Protein AF-A0A1Z5J1J3-F1 (afdb_monomer_lite)

Organism: NCBI:txid1714681

pLDDT: mean 71.17, std 19.43, range [29.91, 95.81]

Structure (mmCIF, N/CA/C/O backbone):
data_AF-A0A1Z5J1J3-F1
#
_entry.id   AF-A0A1Z5J1J3-F1
#
loop_
_atom_site.group_PDB
_atom_site.id
_atom_site.type_symbol
_atom_site.label_atom_id
_atom_site.label_alt_id
_atom_site.label_comp_id
_atom_site.label_asym_id
_atom_site.label_entity_id
_atom_site.label_seq_id
_atom_site.pdbx_PDB_ins_code
_atom_site.Cartn_x
_atom_site.Cartn_y
_atom_site.Cartn_z
_atom_site.occupancy
_atom_site.B_iso_or_equiv
_atom_site.auth_seq_id
_atom_site.auth_comp_id
_atom_site.auth_asym_id
_atom_site.auth_atom_id
_atom_site.pdbx_PDB_model_num
ATOM 1 N N . MET A 1 1 ? 22.370 52.252 -76.803 1.00 41.53 1 MET A N 1
ATOM 2 C CA . MET A 1 1 ? 21.962 51.198 -75.846 1.00 41.53 1 MET A CA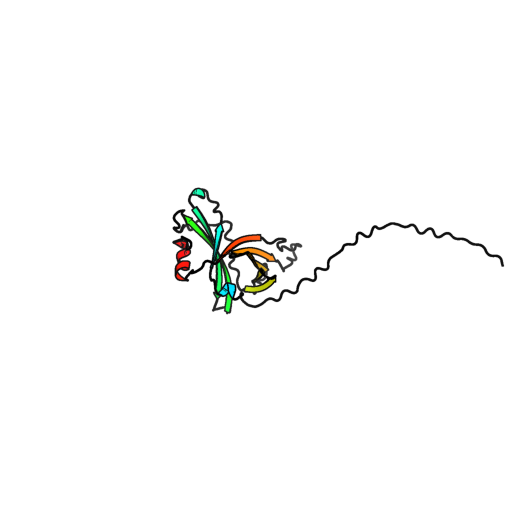 1
ATOM 3 C C . MET A 1 1 ? 20.981 51.805 -74.850 1.00 41.53 1 MET A C 1
ATOM 5 O O . MET A 1 1 ? 21.384 52.592 -74.004 1.00 41.53 1 MET A O 1
ATOM 9 N N . ARG A 1 2 ? 19.677 51.563 -75.042 1.00 37.56 2 ARG A N 1
ATOM 10 C CA . ARG A 1 2 ? 18.581 52.156 -74.257 1.00 37.56 2 ARG A CA 1
ATOM 11 C C . ARG A 1 2 ? 17.982 51.108 -73.318 1.00 37.56 2 ARG A C 1
ATOM 13 O O . ARG A 1 2 ? 17.769 49.970 -73.716 1.00 37.56 2 ARG A O 1
ATOM 20 N N . LYS A 1 3 ? 17.723 51.539 -72.082 1.00 40.34 3 LYS A N 1
ATOM 21 C CA . LYS A 1 3 ? 16.991 50.833 -71.023 1.00 40.34 3 LYS A CA 1
ATOM 22 C C . LYS A 1 3 ? 15.526 50.627 -71.424 1.00 40.34 3 LYS A C 1
ATOM 24 O O . LYS A 1 3 ? 14.927 51.557 -71.956 1.00 40.34 3 LYS A O 1
ATOM 29 N N . THR A 1 4 ? 14.944 49.480 -71.079 1.00 44.19 4 THR A N 1
ATOM 30 C CA . THR A 1 4 ? 13.659 49.311 -70.357 1.00 44.19 4 THR A CA 1
ATOM 31 C C . THR A 1 4 ? 13.249 47.839 -70.382 1.00 44.19 4 THR A C 1
ATOM 33 O O . THR A 1 4 ? 13.346 47.172 -71.402 1.00 44.19 4 THR A O 1
ATOM 36 N N . GLY A 1 5 ? 12.790 47.334 -69.239 1.00 40.41 5 GLY A N 1
ATOM 37 C CA . GLY A 1 5 ? 12.292 45.970 -69.101 1.00 40.41 5 GLY A CA 1
ATOM 38 C C . GLY A 1 5 ? 11.858 45.714 -67.667 1.00 40.41 5 GLY A C 1
ATOM 39 O O . GLY A 1 5 ? 12.552 45.046 -66.912 1.00 40.41 5 GLY A O 1
ATOM 40 N N . LYS A 1 6 ? 10.740 46.329 -67.267 1.00 42.72 6 LYS A N 1
ATOM 41 C CA . LYS A 1 6 ? 10.041 45.999 -66.022 1.00 42.72 6 LYS A CA 1
ATOM 42 C C . LYS A 1 6 ? 9.531 44.560 -66.143 1.00 42.72 6 LYS A C 1
ATOM 44 O O . LYS A 1 6 ? 8.791 44.267 -67.074 1.00 42.72 6 LYS A O 1
ATOM 49 N N . SER A 1 7 ? 9.876 43.691 -65.200 1.00 42.00 7 SER A N 1
ATOM 50 C CA . SER A 1 7 ? 9.113 42.470 -64.938 1.00 42.00 7 SER A CA 1
ATOM 51 C C . SER A 1 7 ? 8.725 42.456 -63.470 1.00 42.00 7 SER A C 1
ATOM 53 O O . SER A 1 7 ? 9.557 42.478 -62.569 1.00 42.00 7 SER A O 1
ATOM 55 N N . MET A 1 8 ? 7.416 42.548 -63.283 1.00 39.72 8 MET A N 1
ATOM 56 C CA . MET A 1 8 ? 6.691 42.585 -62.030 1.00 39.72 8 MET A CA 1
ATOM 57 C C . MET A 1 8 ? 6.625 41.150 -61.501 1.00 39.72 8 MET A C 1
ATOM 59 O O . MET A 1 8 ? 5.907 40.324 -62.057 1.00 39.72 8 MET A O 1
ATOM 63 N N . LEU A 1 9 ? 7.405 40.833 -60.467 1.00 33.75 9 LEU A N 1
ATOM 64 C CA . LEU A 1 9 ? 7.293 39.549 -59.783 1.00 33.75 9 LEU A CA 1
ATOM 65 C C . LEU A 1 9 ? 6.188 39.675 -58.729 1.00 33.75 9 LEU A C 1
ATOM 67 O O . LEU A 1 9 ? 6.376 40.286 -57.678 1.00 33.75 9 LEU A O 1
ATOM 71 N N . VAL A 1 10 ? 5.009 39.150 -59.050 1.00 42.19 10 VAL A N 1
ATOM 72 C CA . VAL A 1 10 ? 3.891 39.021 -58.111 1.00 42.19 10 VAL A CA 1
ATOM 73 C C . VAL A 1 10 ? 4.220 37.871 -57.165 1.00 42.19 10 VAL A C 1
ATOM 75 O O . VAL A 1 10 ? 4.126 36.702 -57.534 1.00 42.19 10 VAL A O 1
ATOM 78 N N . LEU A 1 11 ? 4.636 38.200 -55.942 1.00 32.91 11 LEU A N 1
ATOM 79 C CA . LEU A 1 11 ? 4.767 37.223 -54.869 1.00 32.91 11 LEU A CA 1
ATOM 80 C C . LEU A 1 11 ? 3.370 36.986 -54.280 1.00 32.91 11 LEU A C 1
ATOM 82 O O . LEU A 1 11 ? 2.836 37.822 -53.553 1.00 32.91 11 LEU A O 1
ATOM 86 N N . VAL A 1 12 ? 2.753 35.861 -54.637 1.00 38.19 12 VAL A N 1
ATOM 87 C CA . VAL A 1 12 ? 1.494 35.415 -54.034 1.00 38.19 12 VAL A CA 1
ATOM 88 C C . VAL A 1 12 ? 1.778 35.030 -52.582 1.00 38.19 12 VAL A C 1
ATOM 90 O O . VAL A 1 12 ? 2.396 34.003 -52.304 1.00 38.19 12 VAL A O 1
ATOM 93 N N . ALA A 1 13 ? 1.339 35.872 -51.648 1.00 40.56 13 ALA A N 1
ATOM 94 C CA . ALA A 1 13 ? 1.335 35.566 -50.227 1.00 40.56 13 ALA A CA 1
ATOM 95 C C . ALA A 1 13 ? 0.249 34.518 -49.935 1.00 40.56 13 ALA A C 1
ATOM 97 O O . ALA A 1 13 ? -0.900 34.8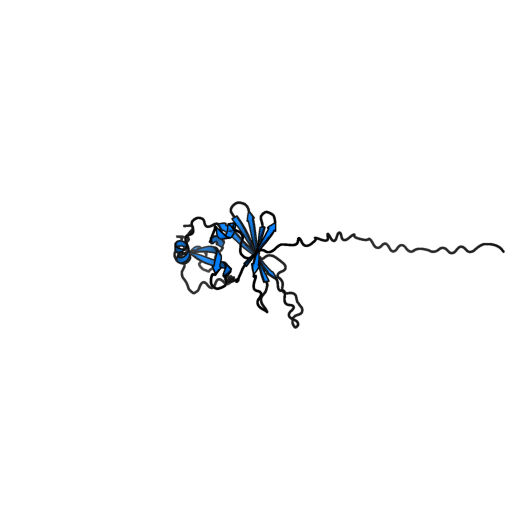51 -49.653 1.00 40.56 13 ALA A O 1
ATOM 98 N N . LEU A 1 14 ? 0.610 33.236 -49.999 1.00 37.06 14 LEU A N 1
ATOM 99 C CA . LEU A 1 14 ? -0.170 32.184 -49.354 1.00 37.06 14 LEU A CA 1
ATOM 100 C C . LEU A 1 14 ? 0.095 32.273 -47.851 1.00 37.06 14 LEU A C 1
ATOM 102 O O . LEU A 1 14 ? 1.112 31.806 -47.343 1.00 37.06 14 LEU A O 1
ATOM 106 N N . GLY A 1 15 ? -0.820 32.940 -47.151 1.00 35.62 15 GLY A N 1
ATOM 107 C CA . GLY A 1 15 ? -0.842 33.006 -45.700 1.00 35.62 15 GLY A CA 1
ATOM 108 C C . GLY A 1 15 ? -1.042 31.621 -45.096 1.00 35.62 15 GLY A C 1
ATOM 109 O O . GLY A 1 15 ? -2.166 31.181 -44.884 1.00 35.62 15 GLY A O 1
ATOM 110 N N . THR A 1 16 ? 0.049 30.944 -44.755 1.00 40.28 16 THR A N 1
ATOM 111 C CA . THR A 1 16 ? 0.022 29.935 -43.698 1.00 40.28 16 THR A CA 1
ATOM 112 C C . THR A 1 16 ? 0.072 30.665 -42.367 1.00 40.28 16 THR A C 1
ATOM 114 O O . THR A 1 16 ? 1.128 31.136 -41.941 1.00 40.28 16 THR A O 1
ATOM 117 N N . ALA A 1 17 ? -1.084 30.767 -41.713 1.00 36.34 17 ALA A N 1
ATOM 118 C CA . ALA A 1 17 ? -1.158 31.073 -40.296 1.00 36.34 17 ALA A CA 1
ATOM 119 C C . ALA A 1 17 ? -0.342 30.014 -39.540 1.00 36.34 17 ALA A C 1
ATOM 121 O O . ALA A 1 17 ? -0.785 28.883 -39.336 1.00 36.34 17 ALA A O 1
ATOM 122 N N . PHE A 1 18 ? 0.881 30.379 -39.158 1.00 32.25 18 PHE A N 1
ATOM 123 C CA . PHE A 1 18 ? 1.664 29.651 -38.174 1.00 32.25 18 PHE A CA 1
ATOM 124 C C . PHE A 1 18 ? 0.926 29.783 -36.839 1.00 32.25 18 PHE A C 1
ATOM 126 O O . PHE A 1 18 ? 1.166 30.700 -36.054 1.00 32.25 18 PHE A O 1
ATOM 133 N N . PHE A 1 19 ? -0.002 28.867 -36.569 1.00 36.78 19 PHE A N 1
ATOM 134 C CA . PHE A 1 19 ? -0.354 28.566 -35.193 1.00 36.78 19 PHE A CA 1
ATOM 135 C C . PHE A 1 19 ? 0.901 27.972 -34.567 1.00 36.78 19 PHE A C 1
ATOM 137 O O . PHE A 1 19 ? 1.227 26.803 -34.772 1.00 36.78 19 PHE A O 1
ATOM 144 N N . GLY A 1 20 ? 1.649 28.828 -33.871 1.00 29.91 20 GLY A N 1
ATOM 145 C CA . GLY A 1 20 ? 2.767 28.429 -33.043 1.00 29.91 20 GLY A CA 1
ATOM 146 C C . GLY A 1 20 ? 2.285 27.373 -32.063 1.00 29.91 20 GLY A C 1
ATOM 147 O O . GLY A 1 20 ? 1.678 27.682 -31.039 1.00 29.91 20 GLY A O 1
ATOM 148 N N . PHE A 1 21 ? 2.559 26.110 -32.380 1.00 32.97 21 PHE A N 1
ATOM 149 C CA . PHE A 1 21 ? 2.611 25.069 -31.379 1.00 32.97 21 PHE A CA 1
ATOM 150 C C . PHE A 1 21 ? 3.727 25.478 -30.421 1.00 32.97 21 PHE A C 1
ATOM 152 O O . PHE A 1 21 ? 4.903 25.215 -30.660 1.00 32.97 21 PHE A O 1
ATOM 159 N N . ASN A 1 22 ? 3.347 26.110 -29.310 1.00 33.50 22 ASN A N 1
ATOM 160 C CA . ASN A 1 22 ? 4.107 26.039 -28.073 1.00 33.50 22 ASN A CA 1
ATOM 161 C C . ASN A 1 22 ? 4.073 24.576 -27.615 1.00 33.50 22 ASN A C 1
ATOM 163 O O . ASN A 1 22 ? 3.397 24.206 -26.656 1.00 33.50 22 ASN A O 1
ATOM 167 N N . GLY A 1 23 ? 4.789 23.723 -28.347 1.00 35.28 23 GLY A N 1
ATOM 168 C CA . GLY A 1 23 ? 5.276 22.462 -27.843 1.00 35.28 23 GLY A CA 1
ATOM 169 C C . GLY A 1 23 ? 6.251 22.824 -26.744 1.00 35.28 23 GLY A C 1
ATOM 170 O O . GLY A 1 23 ? 7.447 22.961 -26.980 1.00 35.28 23 GLY A O 1
ATOM 171 N N . VAL A 1 24 ? 5.716 23.056 -25.545 1.00 36.19 24 VAL A N 1
ATOM 172 C CA . VAL A 1 24 ? 6.498 23.059 -24.322 1.00 36.19 24 VAL A CA 1
ATOM 173 C C . VAL A 1 24 ? 7.200 21.713 -24.345 1.00 36.19 24 VAL A C 1
ATOM 175 O O . VAL A 1 24 ? 6.575 20.677 -24.111 1.00 36.19 24 VAL A O 1
ATOM 178 N N . ASN A 1 25 ? 8.480 21.724 -24.714 1.00 34.78 25 ASN A N 1
ATOM 179 C CA . ASN A 1 25 ? 9.394 20.630 -24.465 1.00 34.78 25 ASN A CA 1
ATOM 180 C C . ASN A 1 25 ? 9.418 20.486 -22.947 1.00 34.78 25 ASN A C 1
ATOM 182 O O . ASN A 1 25 ? 10.244 21.079 -22.257 1.00 34.78 25 ASN A O 1
ATOM 186 N N . ALA A 1 26 ? 8.432 19.764 -22.415 1.00 39.62 26 ALA A N 1
ATOM 187 C CA . ALA A 1 26 ? 8.407 19.299 -21.053 1.00 39.62 26 ALA A CA 1
ATOM 188 C C . ALA A 1 26 ? 9.573 18.327 -20.971 1.00 39.62 26 ALA A C 1
ATOM 190 O O . ALA A 1 26 ? 9.434 17.133 -21.227 1.00 39.62 26 ALA A O 1
ATOM 191 N N . GLN A 1 27 ? 10.751 18.890 -20.711 1.00 35.06 27 GLN A N 1
ATOM 192 C CA . GLN A 1 27 ? 11.973 18.173 -20.434 1.00 35.06 27 GLN A CA 1
ATOM 193 C C . GLN A 1 27 ? 11.586 17.137 -19.385 1.00 35.06 27 GLN A C 1
ATOM 195 O O . GLN A 1 27 ? 11.188 17.496 -18.272 1.00 35.06 27 GLN A O 1
ATOM 200 N N . ALA A 1 28 ? 11.553 15.864 -19.789 1.00 43.72 28 ALA A N 1
ATOM 201 C CA . ALA A 1 28 ? 11.120 14.786 -18.922 1.00 43.72 28 ALA A CA 1
ATOM 202 C C . ALA A 1 28 ? 12.016 14.848 -17.690 1.00 43.72 28 ALA A C 1
ATOM 204 O O . ALA A 1 28 ? 13.220 14.598 -17.772 1.00 43.72 28 ALA A O 1
ATOM 205 N N . LYS A 1 29 ? 11.450 15.297 -16.566 1.00 55.06 29 LYS A N 1
ATOM 206 C CA . LYS A 1 29 ? 12.197 15.500 -15.331 1.00 55.06 29 LYS A CA 1
ATOM 207 C C . LYS A 1 29 ? 12.866 14.170 -15.017 1.00 55.06 29 LYS A C 1
ATOM 209 O O . LYS A 1 29 ? 12.164 13.191 -14.780 1.00 55.06 29 LYS A O 1
ATOM 214 N N . LYS A 1 30 ? 14.199 14.106 -15.098 1.00 63.91 30 LYS A N 1
ATOM 215 C CA . LYS A 1 30 ? 14.947 12.863 -14.890 1.00 63.91 30 LYS A CA 1
ATOM 216 C C . LYS A 1 30 ? 14.664 12.390 -13.465 1.00 63.91 30 LYS A C 1
ATOM 218 O O . LYS A 1 30 ? 15.122 12.992 -12.498 1.00 63.91 30 LYS A O 1
ATOM 223 N N . VAL A 1 31 ? 13.824 11.367 -13.340 1.00 82.25 31 VAL A N 1
ATOM 224 C CA . VAL A 1 31 ? 13.440 10.785 -12.055 1.00 82.25 31 VAL A CA 1
ATOM 225 C C . VAL A 1 31 ? 14.526 9.793 -11.649 1.00 82.25 31 VAL A C 1
ATOM 227 O O . VAL A 1 31 ? 14.746 8.794 -12.334 1.00 82.25 31 VAL A O 1
ATOM 230 N N . THR A 1 32 ? 15.209 10.064 -10.538 1.00 89.06 32 THR A N 1
ATOM 231 C CA . THR A 1 32 ? 16.190 9.137 -9.963 1.00 89.06 32 THR A CA 1
ATOM 232 C C . THR A 1 32 ? 15.475 8.067 -9.145 1.00 89.06 32 THR A C 1
ATOM 234 O O . THR A 1 32 ? 14.733 8.382 -8.214 1.00 89.06 32 THR A O 1
ATOM 237 N N . TRP A 1 33 ? 15.716 6.804 -9.493 1.00 89.12 33 TRP A N 1
ATOM 238 C CA . TRP A 1 33 ? 15.178 5.644 -8.787 1.00 89.12 33 TRP A CA 1
ATOM 239 C C . TRP A 1 33 ? 16.184 5.116 -7.765 1.00 89.12 33 TRP A C 1
ATOM 241 O O . TRP A 1 33 ? 17.367 4.961 -8.057 1.00 89.12 33 TRP A O 1
ATOM 251 N N . HIS A 1 34 ? 15.695 4.801 -6.574 1.00 89.88 34 HIS A N 1
ATOM 252 C CA . HIS A 1 34 ? 16.447 4.245 -5.459 1.00 89.88 34 HIS A CA 1
ATOM 253 C C . HIS A 1 34 ? 15.954 2.829 -5.158 1.00 89.88 34 HIS A C 1
ATOM 255 O O . HIS A 1 34 ? 14.759 2.545 -5.238 1.00 89.88 34 HIS A O 1
ATOM 261 N N . LYS A 1 35 ? 16.857 1.929 -4.770 1.00 86.25 35 LYS A N 1
ATOM 262 C CA . LYS A 1 35 ? 16.491 0.562 -4.375 1.00 86.25 35 LYS A CA 1
ATOM 263 C C . LYS A 1 35 ? 15.679 0.565 -3.066 1.00 86.25 35 LYS A C 1
ATOM 265 O O . LYS A 1 35 ? 16.059 1.234 -2.106 1.00 86.25 35 LYS A O 1
ATOM 270 N N . GLY A 1 36 ? 14.608 -0.231 -2.999 1.00 87.88 36 GLY A N 1
ATOM 271 C CA . GLY A 1 36 ? 13.783 -0.425 -1.801 1.00 87.88 36 GLY A CA 1
ATOM 272 C C . GLY A 1 36 ? 12.591 0.532 -1.704 1.00 87.88 36 GLY A C 1
ATOM 273 O O . GLY A 1 36 ? 11.956 0.843 -2.709 1.00 87.88 36 GLY A O 1
ATOM 274 N N . ILE A 1 37 ? 12.288 0.991 -0.483 1.00 88.75 37 ILE A N 1
ATOM 275 C CA . ILE A 1 37 ? 11.192 1.929 -0.175 1.00 88.75 37 ILE A CA 1
ATOM 276 C C . ILE A 1 37 ? 11.680 3.094 0.716 1.00 88.75 37 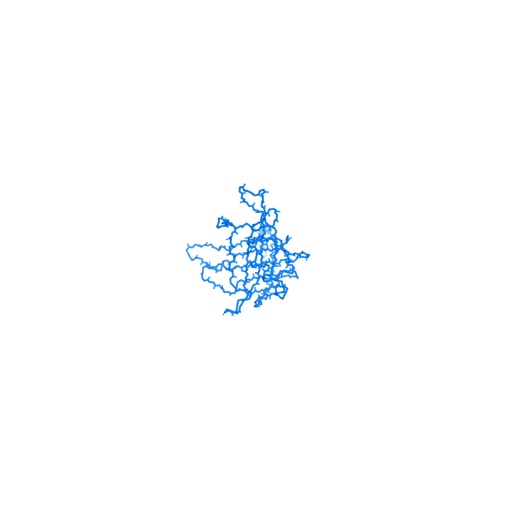ILE A C 1
ATOM 278 O O . ILE A 1 37 ? 12.657 2.913 1.453 1.00 88.75 37 ILE A O 1
ATOM 282 N N . PRO A 1 38 ? 11.031 4.279 0.708 1.00 88.50 38 PRO A N 1
ATOM 283 C CA . PRO A 1 38 ? 11.378 5.383 1.604 1.00 88.50 38 PRO A CA 1
ATOM 284 C C . PRO A 1 38 ? 11.184 5.012 3.080 1.00 88.50 38 PRO A C 1
ATOM 286 O O . PRO A 1 38 ? 10.307 4.217 3.417 1.00 88.50 38 PRO A O 1
ATOM 289 N N . SER A 1 39 ? 11.941 5.647 3.980 1.00 84.56 39 SER A N 1
ATOM 290 C CA . SER A 1 39 ? 11.876 5.399 5.433 1.00 84.56 39 SER A CA 1
ATOM 291 C C . SER A 1 39 ? 10.463 5.512 6.009 1.00 84.56 39 SER A C 1
ATOM 293 O O . SER A 1 39 ? 10.058 4.655 6.786 1.00 84.56 39 SER A O 1
ATOM 295 N N . THR A 1 40 ? 9.671 6.490 5.559 1.00 81.62 40 THR A N 1
ATOM 296 C CA . THR A 1 40 ? 8.266 6.666 5.968 1.00 81.62 40 THR A CA 1
ATOM 297 C C . THR A 1 40 ? 7.413 5.411 5.750 1.00 81.62 40 THR A C 1
ATOM 299 O O . THR A 1 40 ? 6.506 5.146 6.534 1.00 81.62 40 THR A O 1
ATOM 302 N N . PHE A 1 41 ? 7.714 4.626 4.711 1.00 85.19 41 PHE A N 1
ATOM 303 C CA . PHE A 1 41 ? 7.017 3.377 4.398 1.00 85.19 41 PHE A CA 1
ATOM 304 C C . PHE A 1 41 ? 7.625 2.154 5.092 1.00 85.19 41 PHE A C 1
ATOM 306 O O . PHE A 1 41 ? 7.003 1.104 5.125 1.00 85.19 41 PHE A O 1
ATOM 313 N N . LYS A 1 42 ? 8.820 2.277 5.680 1.00 81.06 42 LYS A N 1
ATOM 314 C CA . LYS A 1 42 ? 9.406 1.234 6.539 1.00 81.06 42 LYS A CA 1
ATOM 315 C C . LYS A 1 42 ? 8.854 1.304 7.960 1.00 81.06 42 LYS A C 1
ATOM 317 O O . LYS A 1 42 ? 8.675 0.276 8.600 1.00 81.06 42 LYS A O 1
ATOM 322 N N . THR A 1 43 ? 8.605 2.516 8.459 1.00 79.00 43 THR A N 1
ATOM 323 C CA . THR A 1 43 ? 8.136 2.748 9.836 1.00 79.00 43 THR A CA 1
ATOM 324 C C . THR A 1 43 ? 6.712 2.249 10.063 1.00 79.00 43 THR A C 1
ATOM 326 O O . THR A 1 43 ? 6.366 1.816 11.160 1.00 79.00 43 THR A O 1
ATOM 329 N N . HIS A 1 44 ? 5.870 2.310 9.037 1.00 77.31 44 HIS A N 1
ATOM 330 C CA . HIS A 1 44 ? 4.494 1.840 9.104 1.00 77.31 44 HIS A CA 1
ATOM 331 C C . HIS A 1 44 ? 4.382 0.593 8.253 1.00 77.31 44 HIS A C 1
ATOM 333 O O . HIS A 1 44 ? 4.775 0.622 7.102 1.00 77.31 44 HIS A O 1
ATOM 339 N N . LYS A 1 45 ? 3.886 -0.509 8.813 1.00 72.94 45 LYS A N 1
ATOM 340 C CA . LYS A 1 45 ? 3.791 -1.763 8.061 1.00 72.94 45 LYS A CA 1
ATOM 341 C C . LYS A 1 45 ? 2.495 -1.859 7.253 1.00 72.94 45 LYS A C 1
ATOM 343 O O . LYS A 1 45 ? 2.485 -2.525 6.224 1.00 72.94 45 LYS A O 1
ATOM 348 N N . TYR A 1 46 ? 1.434 -1.186 7.710 1.00 83.44 46 TYR A N 1
ATOM 349 C CA . TYR A 1 46 ? 0.105 -1.265 7.111 1.00 83.44 46 TYR A CA 1
ATOM 350 C C . TYR A 1 46 ? -0.559 0.102 6.958 1.00 83.44 46 TYR A C 1
ATOM 352 O O . TYR A 1 46 ? -0.475 0.978 7.826 1.00 83.44 46 TYR A O 1
ATOM 360 N N . TRP A 1 47 ? -1.295 0.238 5.864 1.00 89.69 47 TRP A N 1
ATOM 361 C CA . TRP A 1 47 ? -2.190 1.351 5.591 1.00 89.69 47 TRP A CA 1
ATOM 362 C C . TRP A 1 47 ? -3.552 0.802 5.255 1.00 89.69 47 TRP A C 1
ATOM 364 O O . TRP A 1 47 ? -3.661 -0.286 4.708 1.00 89.69 47 TRP A O 1
ATOM 374 N N . VAL A 1 48 ? -4.588 1.566 5.561 1.00 91.38 48 VAL A N 1
ATOM 375 C CA . VAL A 1 48 ? -5.962 1.093 5.474 1.00 91.38 48 VAL A CA 1
ATOM 376 C C . VAL A 1 48 ? -6.865 2.150 4.864 1.00 91.38 48 VAL A C 1
ATOM 378 O O . VAL A 1 48 ? -6.697 3.353 5.082 1.00 91.38 48 VAL A O 1
ATOM 381 N N . THR A 1 49 ? -7.844 1.688 4.099 1.00 92.62 49 THR A N 1
ATOM 382 C CA . THR A 1 49 ? -8.966 2.493 3.627 1.00 92.62 49 THR A CA 1
ATOM 383 C C . THR A 1 49 ? -10.245 1.667 3.620 1.00 92.62 49 THR A C 1
ATOM 385 O O . THR A 1 49 ? -10.207 0.438 3.630 1.00 92.62 49 THR A O 1
ATOM 388 N N . ASN A 1 50 ? -11.389 2.343 3.607 1.00 90.12 50 ASN A N 1
ATOM 389 C CA . ASN A 1 50 ? -12.667 1.687 3.363 1.00 90.12 50 ASN A CA 1
ATOM 390 C C . ASN A 1 50 ? -12.839 1.431 1.868 1.00 90.12 50 ASN A C 1
ATOM 392 O O . ASN A 1 50 ? -12.478 2.276 1.050 1.00 90.12 50 ASN A O 1
ATOM 396 N N . TYR A 1 51 ? -13.477 0.320 1.513 1.00 84.88 51 TYR A N 1
ATOM 397 C CA . TYR A 1 51 ? -14.032 0.146 0.175 1.00 84.88 51 TYR A CA 1
ATOM 398 C C . TYR A 1 51 ? -15.475 -0.335 0.235 1.00 84.88 51 TYR A C 1
ATOM 400 O O . TYR A 1 51 ? -15.941 -0.899 1.228 1.00 84.88 51 TYR A O 1
ATOM 408 N N . LYS A 1 52 ? -16.194 -0.070 -0.854 1.00 78.06 52 LYS A N 1
ATOM 409 C CA . LYS A 1 52 ? -17.570 -0.515 -1.017 1.00 78.06 52 LYS A CA 1
ATOM 410 C C . LYS A 1 52 ? -17.573 -1.990 -1.400 1.00 78.06 52 LYS A C 1
ATOM 412 O O . LYS A 1 52 ? -17.093 -2.346 -2.471 1.00 78.06 52 LYS A O 1
ATOM 417 N N . VAL A 1 53 ? -18.165 -2.814 -0.547 1.00 75.25 53 VAL A N 1
ATOM 418 C CA . VAL A 1 53 ? -18.448 -4.216 -0.853 1.00 75.25 53 VAL A CA 1
ATOM 419 C C . VAL A 1 53 ? -19.632 -4.273 -1.816 1.00 75.25 53 VAL A C 1
ATOM 421 O O . VAL A 1 53 ? -20.680 -3.680 -1.550 1.00 75.25 53 VAL A O 1
ATOM 424 N N . LYS A 1 54 ? -19.465 -4.967 -2.942 1.00 70.00 54 LYS A N 1
ATOM 425 C CA . LYS A 1 54 ? -20.528 -5.222 -3.920 1.00 70.00 54 LYS A CA 1
ATOM 426 C C . LYS A 1 54 ? -20.966 -6.682 -3.800 1.00 70.00 54 LYS A C 1
ATOM 428 O O . LYS A 1 54 ? -20.502 -7.525 -4.551 1.00 70.00 54 LYS A O 1
ATOM 433 N N . THR A 1 55 ? -21.822 -6.975 -2.829 1.00 67.06 55 THR A N 1
ATOM 434 C CA . THR A 1 55 ? -22.462 -8.292 -2.684 1.00 67.06 55 THR A CA 1
ATOM 435 C C . THR A 1 55 ? -23.964 -8.130 -2.509 1.00 67.06 55 THR A C 1
ATOM 437 O O . THR A 1 55 ? -24.429 -7.064 -2.094 1.00 67.06 55 THR A O 1
ATOM 440 N N . GLU A 1 56 ? -24.718 -9.194 -2.786 1.00 63.94 56 GLU A N 1
ATOM 441 C CA . GLU A 1 56 ? -26.165 -9.279 -2.527 1.00 63.94 56 GLU A CA 1
ATOM 442 C C . GLU A 1 56 ? -26.517 -8.999 -1.052 1.00 63.94 56 GLU A C 1
ATOM 444 O O . GLU A 1 56 ? -27.570 -8.447 -0.741 1.00 63.94 56 GLU A O 1
ATOM 449 N N . TYR A 1 57 ? -25.566 -9.235 -0.143 1.00 60.91 57 TYR A N 1
ATOM 450 C CA . TYR A 1 57 ? -25.688 -8.936 1.281 1.00 60.91 57 TYR A CA 1
ATOM 451 C C . TYR A 1 57 ? -25.065 -7.597 1.716 1.00 60.91 57 TYR A C 1
ATOM 453 O O . TYR A 1 57 ? -24.943 -7.339 2.917 1.00 60.91 57 TYR A O 1
ATOM 461 N N . GLY A 1 58 ? -24.665 -6.722 0.785 1.00 60.41 58 GLY A N 1
ATOM 462 C CA . GLY A 1 58 ? -23.828 -5.537 1.035 1.00 60.41 58 GLY A CA 1
ATOM 463 C C . GLY A 1 58 ? -24.347 -4.538 2.083 1.00 60.41 58 GLY A C 1
ATOM 464 O O . GLY A 1 58 ? -23.584 -3.702 2.559 1.00 60.41 58 GLY A O 1
ATOM 465 N N . LYS A 1 59 ? -25.614 -4.635 2.511 1.00 69.56 59 LYS A N 1
ATOM 466 C CA . LYS A 1 59 ? -26.170 -3.842 3.623 1.00 69.56 59 LYS A CA 1
ATOM 467 C C . LYS A 1 59 ? -25.661 -4.268 5.005 1.00 69.56 59 LYS A C 1
ATOM 469 O O . LYS A 1 59 ? -25.752 -3.459 5.925 1.00 69.56 59 LYS A O 1
ATOM 474 N N . ASN A 1 60 ? -25.139 -5.485 5.174 1.00 78.19 60 ASN A N 1
ATOM 475 C CA . ASN A 1 60 ? -24.730 -6.037 6.478 1.00 78.19 60 ASN A CA 1
ATOM 476 C C . ASN A 1 60 ? -23.215 -6.030 6.718 1.00 78.19 60 ASN A C 1
ATOM 478 O O . ASN A 1 60 ? -22.761 -6.342 7.823 1.00 78.19 60 ASN A O 1
ATOM 482 N N . TYR A 1 61 ? -22.449 -5.610 5.713 1.00 84.88 61 TYR A N 1
ATOM 483 C CA . TYR A 1 61 ? -20.997 -5.705 5.704 1.00 84.88 61 TYR A CA 1
ATOM 484 C C . TYR A 1 61 ? -20.344 -4.396 5.281 1.00 84.88 61 TYR A C 1
ATOM 486 O O . TYR A 1 61 ? -20.960 -3.537 4.650 1.00 84.88 61 TYR A O 1
ATOM 494 N N . TYR A 1 62 ? -19.067 -4.260 5.608 1.00 86.69 62 TYR A N 1
ATOM 495 C CA . TYR A 1 62 ? -18.206 -3.226 5.051 1.00 86.69 62 TYR A CA 1
ATOM 496 C C . TYR A 1 62 ? -16.831 -3.807 4.727 1.00 86.69 62 TYR A C 1
ATOM 498 O O . TYR A 1 62 ? -16.429 -4.839 5.264 1.00 86.69 62 TYR A O 1
ATOM 506 N N . GLY A 1 63 ? -16.114 -3.145 3.824 1.00 87.06 63 GLY A N 1
ATOM 507 C CA . GLY A 1 63 ? -14.827 -3.607 3.329 1.00 87.06 63 GLY A CA 1
ATOM 508 C C . GLY A 1 63 ? -13.680 -2.716 3.784 1.00 87.06 63 GLY A C 1
ATOM 509 O O . GLY A 1 63 ? -13.816 -1.490 3.826 1.00 87.06 63 GLY A O 1
ATOM 510 N N . ARG A 1 64 ? -12.525 -3.321 4.062 1.00 88.50 64 ARG A N 1
ATOM 511 C CA . ARG A 1 64 ? -11.241 -2.626 4.198 1.00 88.50 64 ARG A CA 1
ATOM 512 C C . ARG A 1 64 ? -10.279 -3.085 3.114 1.00 88.50 64 ARG A C 1
ATOM 514 O O . ARG A 1 64 ? -10.138 -4.285 2.894 1.00 88.50 64 ARG A O 1
ATOM 521 N N . LYS A 1 65 ? -9.598 -2.136 2.478 1.00 87.88 65 LYS A N 1
ATOM 522 C CA . LYS A 1 65 ? -8.373 -2.443 1.742 1.00 87.88 65 LYS A CA 1
ATOM 523 C C . LYS A 1 65 ? -7.193 -2.106 2.621 1.00 87.88 65 LYS A C 1
ATOM 525 O O . LYS A 1 65 ? -7.153 -1.014 3.196 1.00 87.88 65 LYS A O 1
ATOM 530 N N . PHE A 1 66 ? -6.241 -3.014 2.675 1.00 86.44 66 PHE A N 1
ATOM 531 C CA . PHE A 1 66 ? -4.969 -2.835 3.334 1.00 86.44 66 PHE A CA 1
ATOM 532 C C . PHE A 1 66 ? -3.864 -2.827 2.294 1.00 86.44 66 PHE A C 1
ATOM 534 O O . PHE A 1 66 ? -3.900 -3.589 1.337 1.00 86.44 66 PHE A O 1
ATOM 541 N N . ILE A 1 67 ? -2.883 -1.965 2.502 1.00 87.12 67 ILE A N 1
ATOM 542 C CA . ILE A 1 67 ? -1.598 -2.024 1.816 1.00 87.12 67 ILE A CA 1
ATOM 543 C C . ILE A 1 67 ? -0.564 -2.426 2.856 1.00 87.12 67 ILE A C 1
ATOM 545 O O . ILE A 1 67 ? -0.646 -1.954 3.993 1.00 87.12 67 ILE A O 1
ATOM 549 N N . SER A 1 68 ? 0.415 -3.240 2.479 1.00 84.62 68 SER A N 1
ATOM 550 C CA . SER A 1 68 ? 1.623 -3.450 3.273 1.00 84.62 68 SER A CA 1
ATOM 551 C C . SER A 1 68 ? 2.886 -3.470 2.436 1.00 84.62 68 SER A C 1
ATOM 553 O O . SER A 1 68 ? 2.853 -3.805 1.257 1.00 84.62 68 SER A O 1
ATOM 555 N N . PHE A 1 69 ? 4.006 -3.139 3.082 1.00 82.75 69 PHE A N 1
ATOM 556 C CA . PHE A 1 69 ? 5.332 -3.416 2.543 1.00 82.75 69 PHE A CA 1
ATOM 557 C C . PHE A 1 69 ? 6.063 -4.363 3.480 1.00 82.75 69 PHE A C 1
ATOM 559 O O . PHE A 1 69 ? 6.067 -4.178 4.702 1.00 82.75 69 PHE A O 1
ATOM 566 N N . SER A 1 70 ? 6.704 -5.367 2.906 1.00 80.94 70 SER A N 1
ATOM 567 C CA . SER A 1 70 ? 7.456 -6.371 3.647 1.00 80.94 70 SER A CA 1
ATOM 568 C C . SER A 1 70 ? 8.844 -6.522 3.033 1.00 80.94 70 SER A C 1
ATOM 570 O O . SER A 1 70 ? 9.023 -6.343 1.834 1.00 80.94 70 SER A O 1
ATOM 572 N N . TYR A 1 71 ? 9.863 -6.764 3.859 1.00 82.56 71 TYR A N 1
ATOM 573 C CA . TYR A 1 71 ? 11.195 -7.081 3.350 1.00 82.56 71 TYR A CA 1
ATOM 574 C C . TYR A 1 71 ? 11.339 -8.593 3.263 1.00 82.56 71 TYR A C 1
ATOM 576 O O . TYR A 1 71 ? 11.288 -9.280 4.285 1.00 82.56 71 TYR A O 1
ATOM 584 N N . ASN A 1 72 ? 11.542 -9.098 2.054 1.00 77.69 72 ASN A N 1
ATOM 585 C CA . ASN A 1 72 ? 11.783 -10.502 1.809 1.00 77.69 72 ASN A CA 1
ATOM 586 C C . ASN A 1 72 ? 13.284 -10.794 1.898 1.00 77.69 72 ASN A C 1
ATOM 588 O O . ASN A 1 72 ? 14.098 -10.313 1.103 1.00 77.69 72 ASN A O 1
ATOM 592 N N . THR A 1 73 ? 13.655 -11.573 2.911 1.00 82.12 73 THR A N 1
ATOM 593 C CA . THR A 1 73 ? 15.050 -11.858 3.255 1.00 82.12 73 THR A CA 1
ATOM 594 C C . THR A 1 73 ? 15.729 -12.798 2.264 1.00 82.12 73 THR A C 1
ATOM 596 O O . THR A 1 73 ? 16.915 -12.606 2.001 1.00 82.12 73 THR A O 1
ATOM 599 N N . GLY A 1 74 ? 15.003 -13.754 1.669 1.00 79.56 74 GLY A N 1
ATOM 600 C CA . GLY A 1 74 ? 15.583 -14.735 0.739 1.00 79.56 74 GLY A CA 1
ATOM 601 C C . GLY A 1 74 ? 16.129 -14.094 -0.539 1.00 79.56 74 GLY A C 1
ATOM 602 O O . GLY A 1 74 ? 17.141 -14.511 -1.087 1.00 79.56 74 GLY A O 1
ATOM 603 N N . ILE A 1 75 ? 15.488 -13.012 -0.961 1.00 74.19 75 ILE A N 1
ATOM 604 C CA . ILE A 1 75 ? 15.738 -12.292 -2.217 1.00 74.19 75 ILE A CA 1
ATOM 605 C C . ILE A 1 75 ? 16.237 -10.855 -1.984 1.00 74.19 75 ILE A C 1
ATOM 607 O O . ILE A 1 75 ? 16.497 -10.111 -2.929 1.00 74.19 75 ILE A O 1
ATOM 611 N N . LYS A 1 76 ? 16.416 -10.475 -0.711 1.00 82.06 76 LYS A N 1
ATOM 612 C CA . LYS A 1 76 ? 16.977 -9.202 -0.230 1.00 82.06 76 LYS A CA 1
ATOM 613 C C . LYS A 1 76 ? 16.337 -7.959 -0.864 1.00 82.06 76 LYS A C 1
ATOM 615 O O . LYS A 1 76 ? 17.033 -7.061 -1.360 1.00 82.06 76 LYS A O 1
ATOM 620 N N . ALA A 1 77 ? 15.008 -7.896 -0.846 1.00 80.69 77 ALA A N 1
ATOM 621 C CA . ALA A 1 77 ? 14.253 -6.797 -1.438 1.00 80.69 77 ALA A CA 1
ATOM 622 C C . ALA A 1 77 ? 12.881 -6.591 -0.773 1.00 80.69 77 ALA A C 1
ATOM 624 O O . ALA A 1 77 ? 12.416 -7.436 -0.017 1.00 80.69 77 ALA A O 1
ATOM 625 N N . TYR A 1 78 ? 12.282 -5.417 -0.999 1.00 82.19 78 TYR A N 1
ATOM 626 C CA . TYR A 1 78 ? 10.960 -5.072 -0.467 1.00 82.19 78 TYR A CA 1
ATOM 627 C C . TYR A 1 78 ? 9.860 -5.448 -1.451 1.00 82.19 78 TYR A C 1
ATOM 629 O O . TYR A 1 78 ? 9.998 -5.136 -2.631 1.00 82.19 78 TYR A O 1
ATOM 637 N N . ASP A 1 79 ? 8.767 -5.989 -0.935 1.00 78.75 79 ASP A N 1
ATOM 638 C CA . ASP A 1 79 ? 7.554 -6.336 -1.667 1.00 78.75 79 ASP A CA 1
ATOM 639 C C . ASP A 1 79 ? 6.386 -5.434 -1.233 1.00 78.75 79 ASP A C 1
ATOM 641 O O . ASP A 1 79 ? 6.434 -4.800 -0.170 1.00 78.75 79 ASP A O 1
ATOM 645 N N . PHE A 1 80 ? 5.368 -5.339 -2.089 1.00 81.69 80 PHE A N 1
ATOM 646 C CA . PHE A 1 80 ? 4.109 -4.631 -1.848 1.00 81.69 80 PHE A CA 1
ATOM 647 C C . PHE A 1 80 ? 2.960 -5.632 -1.918 1.00 81.69 80 PHE A C 1
ATOM 649 O O . PHE A 1 80 ? 2.881 -6.388 -2.882 1.00 81.69 80 PHE A O 1
ATOM 656 N N . ASP A 1 81 ? 2.048 -5.560 -0.951 1.00 79.75 81 ASP A N 1
ATOM 657 C CA . ASP A 1 81 ? 0.833 -6.371 -0.924 1.00 79.75 81 ASP A CA 1
ATOM 658 C C . ASP A 1 81 ? -0.403 -5.472 -0.781 1.00 79.75 81 ASP A C 1
ATOM 660 O O . ASP A 1 81 ? -0.448 -4.607 0.101 1.00 79.75 81 ASP A O 1
ATOM 664 N N . GLU A 1 82 ? -1.430 -5.708 -1.604 1.00 80.62 82 GLU A N 1
ATOM 665 C CA . GLU A 1 82 ? -2.796 -5.210 -1.386 1.00 80.62 82 GLU A CA 1
ATOM 666 C C . GLU A 1 82 ? -3.678 -6.358 -0.878 1.00 80.62 82 GLU A C 1
ATOM 668 O O . GLU A 1 82 ? -3.794 -7.402 -1.517 1.00 80.62 82 GLU A O 1
ATOM 673 N N . ILE A 1 83 ? -4.326 -6.161 0.270 1.00 79.94 83 ILE A N 1
ATOM 674 C CA . ILE A 1 83 ? -5.187 -7.157 0.910 1.00 79.94 83 ILE A CA 1
ATOM 675 C C . ILE A 1 83 ? -6.574 -6.557 1.109 1.00 79.94 83 ILE A C 1
ATOM 677 O O . ILE A 1 83 ? -6.744 -5.578 1.834 1.00 79.94 83 ILE A O 1
ATOM 681 N N . ASN A 1 84 ? -7.590 -7.187 0.532 1.00 81.56 84 ASN A N 1
ATOM 682 C CA . ASN A 1 84 ? -8.980 -6.779 0.704 1.00 81.56 84 ASN A CA 1
ATOM 683 C C . ASN A 1 84 ? -9.659 -7.701 1.719 1.00 81.56 84 ASN A C 1
ATOM 685 O O . ASN A 1 84 ? -9.653 -8.916 1.550 1.00 81.56 84 ASN A O 1
ATOM 689 N N . LYS A 1 85 ? -10.255 -7.130 2.770 1.00 81.31 85 LYS A N 1
ATOM 690 C CA . LYS A 1 85 ? -11.012 -7.870 3.790 1.00 81.31 85 LYS A CA 1
ATOM 691 C C . LYS A 1 85 ? -12.426 -7.331 3.912 1.00 81.31 85 LYS A C 1
ATOM 693 O O . LYS A 1 85 ? -12.671 -6.142 3.692 1.00 81.31 85 LYS A O 1
ATOM 698 N N . MET A 1 86 ? -13.350 -8.206 4.279 1.00 84.00 86 MET A N 1
ATOM 699 C CA . MET A 1 86 ? -14.722 -7.844 4.599 1.00 84.00 86 MET A CA 1
ATOM 700 C C . MET A 1 86 ? -15.006 -8.136 6.069 1.00 84.00 86 MET A C 1
ATOM 702 O O . MET A 1 86 ? -14.538 -9.128 6.626 1.00 84.00 86 MET A O 1
ATOM 706 N N . TYR A 1 87 ? -15.796 -7.264 6.683 1.00 86.44 87 TYR A N 1
ATOM 707 C CA . TYR A 1 87 ? -16.200 -7.370 8.073 1.00 86.44 87 TYR A CA 1
ATOM 708 C C . TYR A 1 87 ? -17.711 -7.237 8.193 1.00 86.44 87 TYR A C 1
ATOM 710 O O . TYR A 1 87 ? -18.353 -6.474 7.464 1.00 86.44 87 TYR A O 1
ATOM 718 N N . TYR A 1 88 ? -18.275 -7.949 9.162 1.00 87.12 88 TYR A N 1
ATOM 719 C CA . TYR A 1 88 ? -19.624 -7.691 9.649 1.00 87.12 88 TYR A CA 1
ATOM 720 C C . TYR A 1 88 ? -19.702 -6.285 10.249 1.00 87.12 88 TYR A C 1
ATOM 722 O O . TYR A 1 88 ? -18.710 -5.746 10.742 1.00 87.12 88 TYR A O 1
ATOM 730 N N . LYS A 1 89 ? -20.904 -5.705 10.322 1.00 87.50 89 LYS A N 1
ATOM 731 C CA . LYS A 1 89 ? -21.138 -4.413 10.999 1.00 87.50 89 LYS A CA 1
ATOM 732 C C . LYS A 1 89 ? -20.632 -4.331 12.441 1.00 87.50 89 LYS A C 1
ATOM 734 O O . LYS A 1 89 ? -20.423 -3.218 12.909 1.00 87.50 89 LYS A O 1
ATOM 739 N N . ASN A 1 90 ? -20.433 -5.449 13.137 1.00 87.75 90 ASN A N 1
ATOM 740 C CA . ASN A 1 90 ? -19.864 -5.493 14.490 1.00 87.75 90 ASN A CA 1
ATOM 741 C C . ASN A 1 90 ? -18.321 -5.603 14.514 1.00 87.75 90 ASN A C 1
ATOM 743 O O . ASN A 1 90 ? -17.741 -5.728 15.585 1.00 87.75 90 ASN A O 1
ATOM 747 N N . GLY A 1 91 ? -17.650 -5.566 13.358 1.00 87.81 91 GLY A N 1
ATOM 748 C CA . GLY A 1 91 ? -16.193 -5.636 13.244 1.00 87.81 91 GLY A CA 1
ATOM 749 C C . GLY A 1 91 ? -15.605 -7.049 13.261 1.00 87.81 91 GLY A C 1
ATOM 750 O O . GLY A 1 91 ? -14.389 -7.179 13.133 1.00 87.81 91 GLY A O 1
ATOM 751 N N . LYS A 1 92 ? -16.420 -8.107 13.389 1.00 88.62 92 LYS A N 1
ATOM 752 C CA . LYS A 1 92 ? -15.946 -9.488 13.202 1.00 88.62 92 LYS A CA 1
ATOM 753 C C . LYS A 1 92 ? -15.570 -9.715 11.737 1.00 88.62 92 LYS A C 1
ATOM 755 O O . LYS A 1 92 ? -16.245 -9.210 10.837 1.00 88.62 92 LYS A O 1
ATOM 760 N N . GLY A 1 93 ? -14.490 -10.451 11.509 1.00 84.00 93 GLY A N 1
ATOM 761 C CA . GLY A 1 93 ? -14.045 -10.838 10.175 1.00 84.00 93 GLY A CA 1
ATOM 762 C C . GLY A 1 93 ? -15.045 -11.770 9.504 1.00 84.00 93 GLY A C 1
ATOM 763 O O . GLY A 1 93 ? -15.666 -12.610 10.157 1.00 84.00 93 GLY A O 1
ATOM 764 N N . TYR A 1 94 ? -15.243 -11.577 8.204 1.00 77.31 94 TYR A N 1
ATOM 765 C CA . TYR A 1 94 ? -16.031 -12.483 7.384 1.00 77.31 94 TYR A CA 1
ATOM 766 C C . TYR A 1 94 ? -15.098 -13.494 6.722 1.00 77.31 94 TYR A C 1
ATOM 768 O O . TYR A 1 94 ? -14.273 -13.118 5.890 1.00 77.31 94 TYR A O 1
ATOM 776 N N . ILE A 1 95 ? -15.227 -14.762 7.106 1.00 66.69 95 ILE A N 1
ATOM 777 C CA . ILE A 1 95 ? -14.417 -15.862 6.584 1.00 66.69 95 ILE A CA 1
ATOM 778 C C . ILE A 1 95 ? -15.293 -16.644 5.608 1.00 66.69 95 ILE A C 1
ATOM 780 O O . ILE A 1 95 ? -16.176 -17.382 6.036 1.00 66.69 95 ILE A O 1
ATOM 784 N N . THR A 1 96 ? -15.072 -16.469 4.307 1.00 58.34 96 THR A N 1
ATOM 785 C CA . THR A 1 96 ? -15.599 -17.389 3.291 1.00 58.34 96 THR A CA 1
ATOM 786 C C . THR A 1 96 ? -14.596 -17.549 2.168 1.00 58.34 96 THR A C 1
ATOM 788 O O . THR A 1 96 ? -14.110 -16.543 1.643 1.00 58.34 96 THR A O 1
ATOM 791 N N . ASP A 1 97 ? -14.412 -18.783 1.714 1.00 48.94 97 ASP A N 1
ATOM 792 C CA . ASP A 1 97 ? -13.618 -19.117 0.526 1.00 48.94 97 ASP A CA 1
ATOM 793 C C . ASP A 1 97 ? -14.214 -18.521 -0.769 1.00 48.94 97 ASP A C 1
ATOM 795 O O . ASP A 1 97 ? -13.521 -18.352 -1.766 1.00 48.94 97 ASP A O 1
ATOM 799 N N . ASN A 1 98 ? -15.488 -18.108 -0.731 1.00 42.41 98 ASN A N 1
ATOM 800 C CA . ASN A 1 98 ? -16.235 -17.545 -1.861 1.00 42.41 98 ASN A CA 1
ATOM 801 C C . ASN A 1 98 ? -16.073 -16.032 -2.056 1.00 42.41 98 ASN A C 1
ATOM 803 O O . ASN A 1 98 ? -16.706 -15.465 -2.948 1.00 42.41 98 ASN A O 1
ATOM 807 N N . PHE A 1 99 ? -15.232 -15.350 -1.271 1.00 47.94 99 PHE A N 1
ATOM 808 C CA . PHE A 1 99 ? -14.918 -13.943 -1.536 1.00 47.94 99 PHE A CA 1
ATOM 809 C C . PHE A 1 99 ? -13.868 -13.814 -2.644 1.00 47.94 99 PHE A C 1
ATOM 811 O O . PHE A 1 99 ? -12.810 -13.208 -2.477 1.00 47.94 99 PHE A O 1
ATOM 818 N N . ILE A 1 100 ? -14.205 -14.353 -3.817 1.00 40.56 100 ILE A N 1
ATOM 819 C CA . ILE A 1 100 ? -13.627 -13.931 -5.086 1.00 40.56 100 ILE A CA 1
ATOM 820 C C . ILE A 1 100 ? -14.115 -12.495 -5.289 1.00 40.56 100 ILE A C 1
ATOM 822 O O . ILE A 1 100 ? -15.146 -12.220 -5.901 1.00 40.56 100 ILE A O 1
ATOM 826 N N . ASN A 1 101 ? -13.392 -11.543 -4.703 1.00 41.03 101 ASN A N 1
ATOM 827 C CA . ASN A 1 101 ? -13.453 -10.180 -5.189 1.00 41.03 101 ASN A CA 1
ATOM 828 C C . ASN A 1 101 ? -13.045 -10.266 -6.665 1.00 41.03 101 ASN A C 1
ATOM 830 O O . ASN A 1 101 ? -11.892 -10.548 -6.964 1.00 41.03 101 ASN A O 1
ATOM 834 N N . TYR A 1 102 ? -13.956 -9.938 -7.580 1.00 35.84 102 TYR A N 1
ATOM 835 C CA . TYR A 1 102 ? -13.631 -9.632 -8.981 1.00 35.84 102 TYR A CA 1
ATOM 836 C C . TYR A 1 102 ? -12.611 -8.476 -9.129 1.00 35.84 102 TYR A C 1
ATOM 838 O O . TYR A 1 102 ? -12.227 -8.130 -10.237 1.00 35.84 102 TYR A O 1
ATOM 846 N N . ASP A 1 103 ? -12.173 -7.892 -8.009 1.00 40.25 103 ASP A N 1
ATOM 847 C CA . ASP A 1 103 ? -11.133 -6.872 -7.880 1.00 40.25 103 ASP A CA 1
ATOM 848 C C . ASP A 1 103 ? -9.962 -7.324 -6.982 1.00 40.25 103 ASP A C 1
ATOM 850 O O . ASP A 1 103 ? -9.140 -6.499 -6.577 1.00 40.25 103 ASP A O 1
ATOM 854 N N . SER A 1 104 ? -9.835 -8.619 -6.647 1.00 41.91 104 SER A N 1
ATOM 855 C CA . SER A 1 104 ? -8.549 -9.152 -6.192 1.00 41.91 104 SER A CA 1
ATOM 856 C C . SER A 1 104 ? -7.642 -9.272 -7.413 1.00 41.91 104 SER A C 1
ATOM 858 O O . SER A 1 104 ? -7.208 -10.357 -7.795 1.00 41.91 104 SER A O 1
ATOM 860 N N . ASN A 1 105 ? -7.289 -8.126 -7.991 1.00 41.69 105 ASN A N 1
ATOM 861 C CA . ASN A 1 105 ? -5.941 -7.968 -8.494 1.00 41.69 105 ASN A CA 1
ATOM 862 C C . ASN A 1 105 ? -5.071 -8.132 -7.251 1.00 41.69 105 ASN A C 1
ATOM 864 O O . ASN A 1 105 ? -4.733 -7.149 -6.603 1.00 41.69 105 ASN A O 1
ATOM 868 N N . GLY A 1 106 ? -4.835 -9.374 -6.820 1.00 43.66 106 GLY A N 1
ATOM 869 C CA . GLY A 1 106 ? -3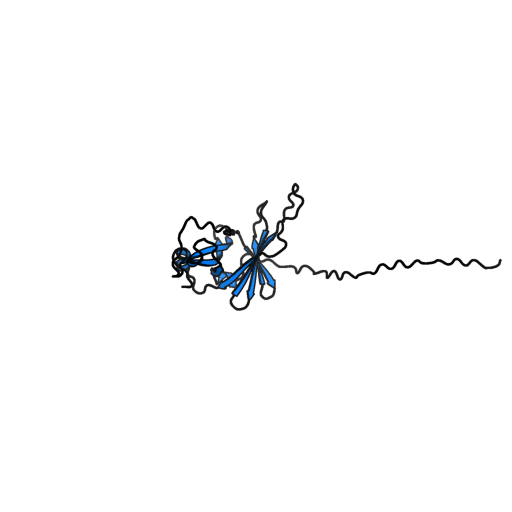.813 -9.698 -5.848 1.00 43.66 106 GLY A CA 1
ATOM 870 C C . GLY A 1 106 ? -2.526 -9.247 -6.500 1.00 43.66 106 GLY A C 1
ATOM 871 O O . GLY A 1 106 ? -1.911 -10.004 -7.244 1.00 43.66 106 GLY A O 1
ATOM 872 N N . VAL A 1 107 ? -2.209 -7.966 -6.324 1.00 50.28 107 VAL A N 1
ATOM 873 C CA . VAL A 1 107 ? -1.021 -7.305 -6.838 1.00 50.28 107 VAL A CA 1
ATOM 874 C C . VAL A 1 107 ? 0.107 -7.837 -5.964 1.00 50.28 107 VAL A C 1
ATOM 876 O O . VAL A 1 107 ? 0.570 -7.179 -5.041 1.00 50.28 107 VAL A O 1
ATOM 879 N N . PHE A 1 108 ? 0.462 -9.103 -6.186 1.00 52.72 108 PHE A N 1
ATOM 880 C CA . PHE A 1 108 ? 1.649 -9.731 -5.642 1.00 52.72 108 PHE A CA 1
ATOM 881 C C . PHE A 1 108 ? 2.803 -9.272 -6.531 1.00 52.72 108 PHE A C 1
ATOM 883 O O . PHE A 1 108 ? 3.258 -9.988 -7.426 1.00 52.72 108 PHE A O 1
ATOM 890 N N . THR A 1 109 ? 3.199 -8.010 -6.370 1.00 58.19 109 THR A N 1
ATOM 891 C CA . THR A 1 109 ? 4.170 -7.373 -7.263 1.00 58.19 109 THR A CA 1
ATOM 892 C C . THR A 1 109 ? 5.545 -7.412 -6.605 1.00 58.19 109 THR A C 1
ATOM 894 O O . THR A 1 109 ? 5.751 -6.767 -5.574 1.00 58.19 109 THR A O 1
ATOM 897 N N . PRO A 1 110 ? 6.508 -8.167 -7.169 1.00 65.00 110 PRO A N 1
ATOM 898 C CA . PRO A 1 110 ? 7.744 -8.467 -6.471 1.00 65.00 110 PRO A CA 1
ATOM 899 C C . PRO A 1 110 ? 8.763 -7.344 -6.674 1.00 65.00 110 PRO A C 1
ATOM 901 O O . PRO A 1 110 ? 8.993 -6.894 -7.798 1.00 65.00 110 PRO A O 1
ATOM 904 N N . TYR A 1 111 ? 9.446 -6.964 -5.597 1.00 66.62 111 TYR A N 1
ATOM 905 C CA . TYR A 1 111 ? 10.625 -6.097 -5.586 1.00 66.62 111 TYR A CA 1
ATOM 906 C C . TYR A 1 111 ? 10.426 -4.633 -5.979 1.00 66.62 111 TYR A C 1
ATOM 908 O O . TYR A 1 111 ? 10.280 -4.281 -7.148 1.00 66.62 111 TYR A O 1
ATOM 916 N N . LEU A 1 112 ? 10.575 -3.740 -5.006 1.00 79.69 112 LEU A N 1
ATOM 917 C CA . LEU A 1 112 ? 10.361 -2.312 -5.202 1.00 79.69 112 LEU A CA 1
ATOM 918 C C . LEU A 1 112 ? 11.661 -1.519 -5.332 1.00 79.69 112 LEU A C 1
ATOM 920 O O . LEU A 1 112 ? 12.640 -1.701 -4.599 1.00 79.69 112 LEU A O 1
ATOM 924 N N . SER A 1 113 ? 11.625 -0.579 -6.268 1.00 88.38 113 SER A N 1
ATOM 925 C CA . SER A 1 113 ? 12.420 0.642 -6.239 1.00 88.38 113 SER A CA 1
ATOM 926 C C . SER A 1 113 ? 11.470 1.814 -6.107 1.00 88.38 113 SER A C 1
ATOM 928 O O . SER A 1 113 ? 10.301 1.711 -6.477 1.00 88.38 113 SER A O 1
ATOM 930 N N . TYR A 1 114 ? 11.967 2.928 -5.592 1.00 91.75 114 TYR A N 1
ATOM 931 C CA . TYR A 1 114 ? 11.164 4.118 -5.393 1.00 91.75 114 TYR A CA 1
ATOM 932 C C . TYR A 1 114 ? 11.834 5.351 -5.970 1.00 91.75 114 TYR A C 1
ATOM 934 O O . TYR A 1 114 ? 13.056 5.437 -6.057 1.00 91.75 114 TYR A O 1
ATOM 942 N N . ALA A 1 115 ? 11.028 6.348 -6.285 1.00 92.38 115 ALA A N 1
ATOM 943 C CA . ALA A 1 115 ? 11.485 7.678 -6.604 1.00 92.38 115 ALA A CA 1
ATOM 944 C C . ALA A 1 115 ? 10.565 8.721 -5.979 1.00 92.38 115 ALA A C 1
ATOM 946 O O . ALA A 1 115 ? 9.367 8.505 -5.793 1.00 92.38 115 ALA A O 1
ATOM 947 N N . LYS A 1 116 ? 11.128 9.884 -5.659 1.00 92.44 116 LYS A N 1
ATOM 948 C CA . LYS A 1 116 ? 10.349 11.049 -5.242 1.00 92.44 116 LYS A CA 1
ATOM 949 C C . LYS A 1 116 ? 10.092 11.925 -6.466 1.00 92.44 116 LYS A C 1
ATOM 951 O O . LYS A 1 116 ? 10.970 12.677 -6.880 1.00 92.44 116 LYS A O 1
ATOM 956 N N . THR A 1 117 ? 8.903 11.828 -7.056 1.00 89.94 117 THR A N 1
ATOM 957 C CA . THR A 1 117 ? 8.572 12.534 -8.310 1.00 89.94 117 THR A CA 1
ATOM 958 C C . THR A 1 117 ? 8.100 13.970 -8.079 1.00 89.94 117 THR A C 1
ATOM 960 O O . THR A 1 117 ? 8.273 14.840 -8.935 1.00 89.94 117 THR A O 1
ATOM 963 N N . SER A 1 118 ? 7.583 14.270 -6.884 1.00 89.62 118 SER A N 1
ATOM 964 C CA . SER A 1 118 ? 7.291 15.638 -6.436 1.00 89.62 118 SER A CA 1
ATOM 965 C C . SER A 1 118 ? 7.424 15.781 -4.914 1.00 89.62 118 SER A C 1
ATOM 967 O O . SER A 1 118 ? 7.680 14.803 -4.211 1.00 89.62 118 SER A O 1
ATOM 969 N N . LYS A 1 119 ? 7.249 17.000 -4.372 1.00 88.38 119 LYS A N 1
ATOM 970 C CA . LYS A 1 119 ? 7.432 17.312 -2.935 1.00 88.38 119 LYS A CA 1
ATOM 971 C C . LYS A 1 119 ? 6.741 16.306 -2.003 1.00 88.38 119 LYS A C 1
ATOM 973 O O . LYS A 1 119 ? 7.333 15.919 -0.998 1.00 88.38 119 LYS A O 1
ATOM 978 N N . ASN A 1 120 ? 5.546 15.856 -2.384 1.00 91.94 120 ASN A N 1
ATOM 979 C CA . ASN A 1 120 ? 4.672 14.987 -1.595 1.00 91.94 120 ASN A CA 1
ATOM 980 C C . ASN A 1 120 ? 4.289 13.691 -2.322 1.00 91.94 120 ASN A C 1
ATOM 982 O O . ASN A 1 120 ? 3.328 13.040 -1.920 1.00 91.94 120 ASN A O 1
ATOM 986 N N . THR A 1 121 ? 4.992 13.332 -3.398 1.00 94.00 121 THR A N 1
ATOM 987 C CA . THR A 1 121 ? 4.652 12.152 -4.202 1.00 94.00 121 THR A CA 1
ATOM 988 C C . THR A 1 121 ? 5.830 11.205 -4.281 1.00 94.00 121 THR A C 1
ATOM 990 O O . THR A 1 121 ? 6.923 11.594 -4.699 1.00 94.00 121 THR A O 1
ATOM 993 N N . TYR A 1 122 ? 5.575 9.965 -3.884 1.00 93.00 122 TYR A N 1
ATOM 994 C CA . TYR A 1 122 ? 6.464 8.839 -4.101 1.00 93.00 122 TYR A CA 1
ATOM 995 C C . TYR A 1 122 ? 5.872 7.954 -5.181 1.00 93.00 122 TYR A C 1
ATOM 997 O O . TYR A 1 122 ? 4.666 7.720 -5.202 1.00 93.00 122 TYR A O 1
ATOM 1005 N N . GLU A 1 123 ? 6.719 7.467 -6.068 1.00 92.31 123 GLU A N 1
ATOM 1006 C CA . GLU A 1 123 ? 6.372 6.424 -7.018 1.00 92.31 123 GLU A CA 1
ATOM 1007 C C . GLU A 1 123 ? 7.239 5.221 -6.723 1.00 92.31 123 GLU A C 1
ATOM 1009 O O . GLU A 1 123 ? 8.433 5.354 -6.464 1.00 92.31 123 GLU A O 1
ATOM 1014 N N . PHE A 1 124 ? 6.616 4.059 -6.727 1.00 90.00 124 PHE A N 1
ATOM 1015 C CA . PHE A 1 124 ? 7.265 2.773 -6.643 1.00 90.00 124 PHE A CA 1
ATOM 1016 C C . PHE A 1 124 ? 7.133 2.098 -7.988 1.00 90.00 124 PHE A C 1
ATOM 1018 O O . PHE A 1 124 ? 6.097 2.232 -8.634 1.00 90.00 124 PHE A O 1
ATOM 1025 N N . LYS A 1 125 ? 8.152 1.353 -8.385 1.00 86.25 125 LYS A N 1
ATOM 1026 C CA . LYS A 1 125 ? 8.067 0.463 -9.533 1.00 86.25 125 LYS A CA 1
ATOM 1027 C C . LYS A 1 125 ? 8.683 -0.880 -9.206 1.00 86.25 125 LYS A C 1
ATOM 1029 O O . LYS A 1 125 ? 9.599 -0.970 -8.376 1.00 86.25 125 LYS A O 1
ATOM 1034 N N . ARG A 1 126 ? 8.224 -1.889 -9.932 1.00 79.19 126 ARG A N 1
ATOM 1035 C CA . ARG A 1 126 ? 8.818 -3.222 -9.941 1.00 79.19 126 ARG A CA 1
ATOM 1036 C C . ARG A 1 126 ? 10.275 -3.159 -10.426 1.00 79.19 126 ARG A C 1
ATOM 1038 O O . ARG A 1 126 ? 10.556 -2.525 -11.440 1.00 79.19 126 ARG A O 1
ATOM 1045 N N . THR A 1 127 ? 11.213 -3.804 -9.731 1.00 67.56 127 THR A N 1
ATOM 1046 C CA . THR A 1 127 ? 12.633 -3.835 -10.147 1.00 67.56 127 THR A CA 1
ATOM 1047 C C . THR A 1 127 ? 12.976 -5.018 -11.035 1.00 67.56 127 THR A C 1
ATOM 1049 O O . THR A 1 127 ? 13.881 -4.903 -11.856 1.00 67.56 127 THR A O 1
ATOM 1052 N N . LYS A 1 128 ? 12.269 -6.147 -10.904 1.00 65.75 128 LYS A N 1
ATOM 1053 C CA . LYS A 1 128 ? 12.473 -7.321 -11.759 1.00 65.75 128 LYS A CA 1
ATOM 1054 C C . LYS A 1 128 ? 11.377 -7.395 -12.810 1.00 65.75 128 LYS A C 1
ATOM 1056 O O . LYS A 1 128 ? 10.273 -7.836 -12.502 1.00 65.75 128 LYS A O 1
ATOM 1061 N N . GLN A 1 129 ? 11.687 -6.998 -14.038 1.00 63.38 129 GLN A N 1
ATOM 1062 C CA . GLN A 1 129 ? 10.820 -7.244 -15.189 1.00 63.38 129 GLN A CA 1
ATOM 1063 C C . GLN A 1 129 ? 10.870 -8.738 -15.546 1.00 63.38 129 GLN A C 1
ATOM 1065 O O . GLN A 1 129 ? 11.936 -9.353 -15.540 1.00 63.38 129 GLN A O 1
ATOM 1070 N N . MET A 1 130 ? 9.712 -9.339 -15.810 1.00 60.06 130 MET A N 1
ATOM 1071 C CA . MET A 1 130 ? 9.613 -10.669 -16.417 1.00 60.06 130 MET A CA 1
ATOM 1072 C C . MET A 1 130 ? 9.132 -10.474 -17.850 1.00 60.06 130 MET A C 1
ATOM 1074 O O . MET A 1 130 ? 8.284 -9.615 -18.092 1.00 60.06 130 MET A O 1
ATOM 1078 N N . SER A 1 131 ? 9.680 -11.238 -18.797 1.00 59.53 131 SER A N 1
ATOM 1079 C CA . SER A 1 131 ? 9.233 -11.166 -20.192 1.00 59.53 131 SER A CA 1
ATOM 1080 C C . SER A 1 131 ? 7.720 -11.397 -20.271 1.00 59.53 131 SER A C 1
ATOM 1082 O O . SER A 1 131 ? 7.200 -12.289 -19.600 1.00 59.53 131 SER A O 1
ATOM 1084 N N . GLY A 1 132 ? 7.015 -10.555 -21.029 1.00 61.38 132 GLY A N 1
ATOM 1085 C CA . GLY A 1 132 ? 5.555 -10.597 -21.152 1.00 61.38 132 GLY A CA 1
ATOM 1086 C C . GLY A 1 132 ? 4.760 -9.958 -20.003 1.00 61.38 132 GLY A C 1
ATOM 1087 O O . GLY A 1 132 ? 3.535 -9.969 -20.064 1.00 61.38 132 GLY A O 1
ATOM 1088 N N . TRP A 1 133 ? 5.409 -9.375 -18.986 1.00 65.00 133 TRP A N 1
ATOM 1089 C CA . TRP A 1 133 ? 4.730 -8.672 -17.887 1.00 65.00 133 TRP A CA 1
ATOM 1090 C C . TRP A 1 133 ? 4.941 -7.154 -17.967 1.00 65.00 133 TRP A C 1
ATOM 1092 O O . TRP A 1 133 ? 6.064 -6.712 -18.234 1.00 65.00 133 TRP A O 1
ATOM 1102 N N . PRO A 1 134 ? 3.907 -6.335 -17.699 1.00 72.62 134 PRO A N 1
ATOM 1103 C CA . PRO A 1 134 ? 4.069 -4.890 -17.655 1.00 72.62 134 PRO A CA 1
ATOM 1104 C C . PRO A 1 134 ? 4.953 -4.462 -16.477 1.00 72.62 134 PRO A C 1
ATOM 1106 O O . PRO A 1 134 ? 4.979 -5.085 -15.413 1.00 72.62 134 PRO A O 1
ATOM 1109 N N . GLU A 1 135 ? 5.653 -3.344 -16.650 1.00 79.38 135 GLU A N 1
ATOM 1110 C CA . GLU A 1 135 ? 6.223 -2.598 -15.538 1.00 79.38 135 GLU A CA 1
ATOM 1111 C C . GLU A 1 135 ? 5.091 -1.884 -14.797 1.00 79.38 135 GLU A C 1
ATOM 1113 O O . GLU A 1 135 ? 4.481 -0.944 -15.301 1.00 79.38 135 GLU A O 1
ATOM 1118 N N . GLU A 1 136 ? 4.805 -2.329 -13.582 1.00 81.06 136 GLU A N 1
ATOM 1119 C CA . GLU A 1 136 ? 3.801 -1.697 -12.734 1.00 81.06 136 GLU A CA 1
ATOM 1120 C C . GLU A 1 136 ? 4.412 -0.587 -11.889 1.00 81.06 136 GLU A C 1
ATOM 1122 O O . GLU A 1 136 ? 5.467 -0.752 -11.265 1.00 81.06 136 GLU A O 1
ATOM 1127 N N . HIS A 1 137 ? 3.714 0.544 -11.863 1.00 87.62 137 HIS A N 1
ATOM 1128 C CA . HIS A 1 137 ? 4.028 1.691 -11.031 1.00 87.62 137 HIS A CA 1
ATOM 1129 C C . HIS A 1 137 ? 2.920 1.917 -10.021 1.00 87.62 137 HIS A C 1
ATOM 1131 O O . HIS A 1 137 ? 1.744 1.900 -10.368 1.00 87.62 137 HIS A O 1
ATOM 1137 N N . ILE A 1 138 ? 3.289 2.238 -8.787 1.00 89.50 138 ILE A N 1
ATOM 1138 C CA . ILE A 1 138 ? 2.352 2.606 -7.729 1.00 89.50 138 ILE A CA 1
ATOM 1139 C C . ILE A 1 138 ? 2.748 3.972 -7.195 1.00 89.50 138 ILE A C 1
ATOM 1141 O O . ILE A 1 138 ? 3.854 4.180 -6.704 1.00 89.50 138 ILE A O 1
ATOM 1145 N N . ARG A 1 139 ? 1.830 4.926 -7.270 1.00 92.75 139 ARG A N 1
ATOM 1146 C CA . ARG A 1 139 ? 2.023 6.299 -6.823 1.00 92.75 139 ARG A CA 1
ATOM 1147 C C . ARG A 1 139 ? 1.322 6.532 -5.498 1.00 92.75 139 ARG A C 1
ATOM 1149 O O . ARG A 1 139 ? 0.136 6.257 -5.362 1.00 92.75 139 ARG A O 1
ATOM 1156 N N . PHE A 1 140 ? 2.044 7.143 -4.569 1.00 93.25 140 PHE A N 1
ATOM 1157 C CA . PHE A 1 140 ? 1.579 7.582 -3.263 1.00 93.25 140 PHE A CA 1
ATOM 1158 C C . PHE A 1 140 ? 1.732 9.091 -3.157 1.00 93.25 140 PHE A C 1
ATOM 1160 O O . PHE A 1 140 ? 2.836 9.610 -2.984 1.00 93.25 140 PHE A O 1
ATOM 1167 N N . GLN A 1 141 ? 0.613 9.803 -3.222 1.00 95.44 141 GLN A N 1
ATOM 1168 C CA . GLN A 1 141 ? 0.570 11.251 -3.072 1.00 95.44 141 GLN A CA 1
ATOM 1169 C C . GLN A 1 141 ? 0.028 11.618 -1.689 1.00 95.44 141 GLN A C 1
ATOM 1171 O O . GLN A 1 141 ? -1.153 11.419 -1.397 1.00 95.44 141 GLN A O 1
ATOM 1176 N N . LYS A 1 142 ? 0.890 12.172 -0.833 1.00 93.75 142 LYS A N 1
ATOM 1177 C CA . LYS A 1 142 ? 0.530 12.609 0.520 1.00 93.75 142 LYS A CA 1
ATOM 1178 C C . LYS A 1 142 ? -0.437 13.794 0.466 1.00 93.75 142 LYS A C 1
ATOM 1180 O O . LYS A 1 142 ? -0.191 14.777 -0.232 1.00 93.75 142 LYS A O 1
ATOM 1185 N N . SER A 1 143 ? -1.507 13.707 1.247 1.00 92.31 143 SER A N 1
ATOM 1186 C CA . SER A 1 143 ? -2.533 14.732 1.433 1.00 92.31 143 SER A CA 1
ATOM 1187 C C . SER A 1 143 ? -2.947 14.735 2.906 1.00 92.31 143 SER A C 1
ATOM 1189 O O . SER A 1 143 ? -3.719 13.881 3.337 1.00 92.31 143 SER A O 1
ATOM 1191 N N . GLY A 1 144 ? -2.404 15.667 3.695 1.00 89.25 144 GLY A N 1
ATOM 1192 C CA . GLY A 1 144 ? -2.593 15.682 5.149 1.00 89.25 144 GLY A CA 1
ATOM 1193 C C . GLY A 1 144 ? -1.994 14.440 5.822 1.00 89.25 144 GLY A C 1
ATOM 1194 O O . GLY A 1 144 ? -0.815 14.128 5.628 1.00 89.25 144 GLY A O 1
ATOM 1195 N N . SER A 1 145 ? -2.813 13.731 6.603 1.00 88.25 145 SER A N 1
ATOM 1196 C CA . SER A 1 145 ? -2.464 12.479 7.294 1.00 88.25 145 SER A CA 1
ATOM 1197 C C . SER A 1 145 ? -2.675 11.213 6.447 1.00 88.25 145 SER A C 1
ATOM 1199 O O . SER A 1 145 ? -2.405 10.109 6.923 1.00 88.25 145 SER A O 1
ATOM 1201 N N . SER A 1 146 ? -3.116 11.362 5.195 1.00 93.19 146 SER A N 1
ATOM 1202 C CA . SER A 1 146 ? -3.457 10.253 4.300 1.00 93.19 146 SER A CA 1
ATOM 1203 C C . SER A 1 146 ? -2.682 10.328 2.981 1.00 93.19 146 SER A C 1
ATOM 1205 O O . SER A 1 146 ? -2.034 11.327 2.659 1.00 93.19 146 SER A O 1
ATOM 1207 N N . TYR A 1 147 ? -2.761 9.261 2.190 1.00 94.38 147 TYR A N 1
ATOM 1208 C CA . TYR A 1 147 ? -2.124 9.122 0.886 1.00 94.38 147 TYR A CA 1
ATOM 1209 C C . TYR A 1 147 ? -3.162 8.736 -0.161 1.00 94.38 147 TYR A C 1
ATOM 1211 O O . TYR A 1 147 ? -3.864 7.740 -0.009 1.00 94.38 147 TYR A O 1
ATOM 1219 N N . LYS A 1 148 ? -3.249 9.503 -1.247 1.00 95.81 148 LYS A N 1
ATOM 1220 C CA . LYS A 1 148 ? -3.950 9.065 -2.457 1.00 95.81 148 LYS A CA 1
ATOM 1221 C C . LYS A 1 148 ? -3.044 8.0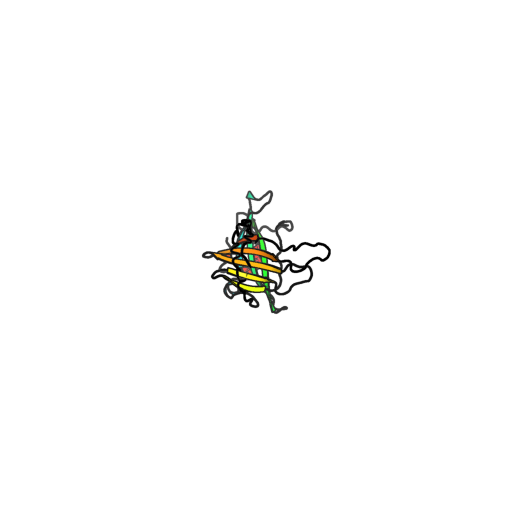65 -3.165 1.00 95.81 148 LYS A C 1
ATOM 1223 O O . LYS A 1 148 ? -1.897 8.402 -3.463 1.00 95.81 148 LYS A O 1
ATOM 1228 N N . VAL A 1 149 ? -3.551 6.860 -3.396 1.00 92.31 149 VAL A N 1
ATOM 1229 C CA . VAL A 1 149 ? -2.793 5.768 -4.007 1.00 92.31 149 VAL A CA 1
ATOM 1230 C C . VAL A 1 149 ? -3.392 5.428 -5.363 1.00 92.31 149 VAL A C 1
ATOM 1232 O O . VAL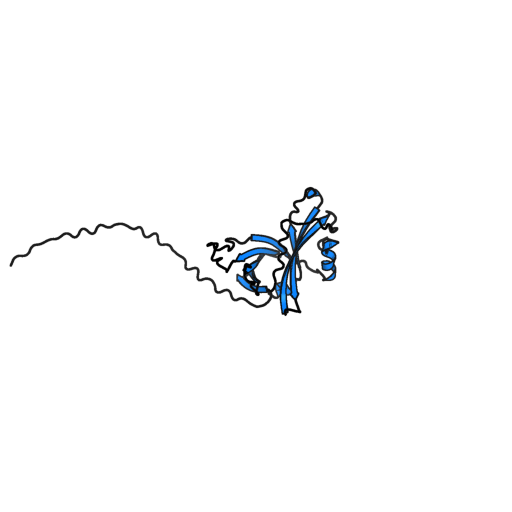 A 1 149 ? -4.612 5.286 -5.496 1.00 92.31 149 VAL A O 1
ATOM 1235 N N . SER A 1 150 ? -2.536 5.319 -6.372 1.00 91.69 150 SER A N 1
ATOM 1236 C CA . SER A 1 150 ? -2.920 4.947 -7.731 1.00 91.69 150 SER A CA 1
ATOM 1237 C C . SER A 1 150 ? -1.882 4.036 -8.366 1.00 91.69 150 SER A C 1
ATOM 1239 O O . SER A 1 150 ? -0.697 4.203 -8.103 1.00 91.69 150 SER A O 1
ATOM 1241 N N . THR A 1 151 ? -2.314 3.133 -9.233 1.00 88.31 151 THR A N 1
ATOM 1242 C CA . THR A 1 151 ? -1.445 2.243 -10.006 1.00 88.31 151 THR A CA 1
ATOM 1243 C C . THR A 1 151 ? -1.445 2.618 -11.486 1.00 88.31 151 THR A C 1
ATOM 1245 O O . THR A 1 151 ? -2.356 3.311 -11.953 1.00 88.31 151 THR A O 1
ATOM 1248 N N . LYS A 1 152 ? -0.401 2.215 -12.203 1.00 86.81 152 LYS A N 1
ATOM 1249 C CA . LYS A 1 152 ? -0.307 2.317 -13.653 1.00 86.81 152 LYS A CA 1
ATOM 1250 C C . LYS A 1 152 ? 0.562 1.190 -14.202 1.00 86.81 152 LYS A C 1
ATOM 1252 O O . LYS A 1 152 ? 1.711 1.057 -13.786 1.00 86.81 152 LYS A O 1
ATOM 1257 N N . ALA A 1 153 ? 0.055 0.437 -15.169 1.00 81.88 153 ALA A N 1
ATOM 1258 C CA . ALA A 1 153 ? 0.828 -0.567 -15.895 1.00 81.88 153 ALA A CA 1
ATOM 1259 C C . ALA A 1 153 ? 1.451 0.024 -17.173 1.00 81.88 153 ALA A C 1
ATOM 1261 O O . ALA A 1 153 ? 0.762 0.603 -18.018 1.00 81.88 153 ALA A O 1
ATOM 1262 N N . LEU A 1 154 ? 2.766 -0.125 -17.327 1.00 78.81 154 LEU A N 1
ATOM 1263 C CA . LEU A 1 154 ? 3.541 0.302 -18.491 1.00 78.81 154 LEU A CA 1
ATOM 1264 C C . LEU A 1 154 ? 4.067 -0.933 -19.227 1.00 78.81 154 LEU A C 1
ATOM 1266 O O . LEU A 1 154 ? 4.889 -1.684 -18.713 1.00 78.81 154 LEU A O 1
ATOM 1270 N N . TRP A 1 155 ? 3.593 -1.158 -20.446 1.00 71.25 155 TRP A N 1
ATOM 1271 C CA . TRP A 1 155 ? 4.073 -2.245 -21.291 1.00 71.25 155 TRP A CA 1
ATOM 1272 C C . TRP A 1 155 ? 5.277 -1.761 -22.091 1.00 71.25 155 TRP A C 1
ATOM 1274 O O . TRP A 1 155 ? 5.144 -0.849 -22.906 1.00 71.25 155 TRP A O 1
ATOM 1284 N N . ASN A 1 156 ? 6.432 -2.384 -21.855 1.00 56.44 156 ASN A N 1
ATOM 1285 C CA . ASN A 1 156 ? 7.671 -2.087 -22.579 1.00 56.44 156 ASN A CA 1
ATOM 1286 C C . ASN A 1 156 ? 7.918 -3.033 -23.768 1.00 56.44 156 ASN A C 1
ATOM 1288 O O . ASN A 1 156 ? 8.849 -2.800 -24.531 1.00 56.44 156 ASN A O 1
ATOM 1292 N N . HIS A 1 157 ? 7.116 -4.092 -23.938 1.00 52.28 157 HIS A N 1
ATOM 1293 C CA . HIS A 1 157 ? 7.261 -5.027 -25.055 1.00 52.28 157 HIS A CA 1
ATOM 1294 C C . HIS A 1 157 ? 6.261 -4.689 -26.168 1.00 52.28 157 HIS A C 1
ATOM 1296 O O . HIS A 1 157 ? 5.050 -4.705 -25.943 1.00 52.28 157 HIS A O 1
ATOM 1302 N N . ILE A 1 158 ? 6.774 -4.403 -27.366 1.00 51.56 158 ILE A N 1
ATOM 1303 C CA . ILE A 1 158 ? 5.996 -4.415 -28.608 1.00 51.56 158 ILE A CA 1
ATOM 1304 C C . ILE A 1 158 ? 5.742 -5.889 -28.904 1.00 51.56 158 ILE A C 1
ATOM 1306 O O . ILE A 1 158 ? 6.682 -6.615 -29.205 1.00 51.56 158 ILE A O 1
ATOM 1310 N N . ASP A 1 159 ? 4.513 -6.373 -28.750 1.00 50.94 159 ASP A N 1
ATOM 1311 C CA . ASP A 1 159 ? 4.151 -7.651 -29.362 1.00 50.94 159 ASP A CA 1
ATOM 1312 C C . ASP A 1 159 ? 4.331 -7.491 -30.885 1.00 50.94 159 ASP A C 1
ATOM 1314 O O . ASP A 1 159 ? 3.636 -6.663 -31.481 1.00 50.94 159 ASP A O 1
ATOM 1318 N N . PRO A 1 160 ? 5.276 -8.206 -31.525 1.00 50.97 160 PRO A N 1
ATOM 1319 C CA . PRO A 1 160 ? 5.540 -8.034 -32.950 1.00 50.97 160 PRO A CA 1
ATOM 1320 C C . PRO A 1 160 ? 4.352 -8.470 -33.822 1.00 50.97 160 PRO A C 1
ATOM 1322 O O . PRO A 1 160 ? 4.259 -8.040 -34.968 1.00 50.97 160 PRO A O 1
ATOM 1325 N N . ASN A 1 161 ? 3.426 -9.269 -33.280 1.00 55.12 161 ASN A N 1
ATOM 1326 C CA . ASN A 1 161 ? 2.238 -9.758 -33.980 1.00 55.12 161 ASN A CA 1
ATOM 1327 C C . ASN A 1 161 ? 0.985 -8.926 -33.679 1.00 55.12 161 ASN A C 1
ATOM 1329 O O . ASN A 1 161 ? -0.028 -9.054 -34.363 1.00 55.12 161 ASN A O 1
ATOM 1333 N N . ILE A 1 162 ? 1.032 -8.074 -32.653 1.00 52.38 162 ILE A N 1
ATOM 1334 C CA . ILE A 1 162 ? -0.081 -7.219 -32.247 1.00 52.38 162 ILE A CA 1
ATOM 1335 C C . ILE A 1 162 ? 0.472 -5.804 -32.105 1.00 52.38 162 ILE A C 1
ATOM 1337 O O . ILE A 1 162 ? 0.859 -5.382 -31.019 1.00 52.38 162 ILE A O 1
ATOM 1341 N N . GLY A 1 163 ? 0.529 -5.082 -33.229 1.00 42.53 163 GLY A N 1
ATOM 1342 C CA . GLY A 1 163 ? 1.089 -3.732 -33.361 1.00 42.53 163 GLY A CA 1
ATOM 1343 C C . GLY A 1 163 ? 0.369 -2.658 -32.535 1.00 42.53 163 GLY A C 1
ATOM 1344 O O . GLY A 1 163 ? -0.267 -1.760 -33.078 1.00 42.53 163 GLY A O 1
ATOM 1345 N N . GLY A 1 164 ? 0.470 -2.726 -31.209 1.00 49.22 164 GLY A N 1
ATOM 1346 C CA . GLY A 1 164 ? -0.155 -1.786 -30.292 1.00 49.22 164 GLY A CA 1
ATOM 1347 C C . GLY A 1 164 ? 0.547 -1.749 -28.940 1.00 49.22 164 GLY A C 1
ATOM 1348 O O . GLY A 1 164 ? 0.544 -2.723 -28.191 1.00 49.22 164 GLY A O 1
ATOM 1349 N N . ASN A 1 165 ? 1.097 -0.584 -28.590 1.00 53.25 165 ASN A N 1
ATOM 1350 C CA . ASN A 1 165 ? 1.548 -0.280 -27.233 1.00 53.25 165 ASN A CA 1
ATOM 1351 C C . ASN A 1 165 ? 0.368 -0.414 -26.250 1.00 53.25 165 ASN A C 1
ATOM 1353 O O . ASN A 1 165 ? -0.550 0.406 -26.269 1.00 53.25 165 ASN A O 1
ATOM 1357 N N . ARG A 1 166 ? 0.403 -1.418 -25.362 1.00 62.75 166 ARG A N 1
ATOM 1358 C CA . ARG A 1 166 ? -0.663 -1.699 -24.375 1.00 62.75 166 ARG A CA 1
ATOM 1359 C C . ARG A 1 166 ? -0.540 -0.923 -23.058 1.00 62.75 166 ARG A C 1
ATOM 1361 O O . ARG A 1 166 ? -1.297 -1.177 -22.127 1.00 62.75 166 ARG A O 1
ATOM 1368 N N . SER A 1 167 ? 0.404 0.016 -22.955 1.00 70.25 167 SER A N 1
ATOM 1369 C CA . SER A 1 167 ? 0.581 0.844 -21.753 1.00 70.25 167 SER A CA 1
ATOM 1370 C C . SER A 1 167 ? -0.715 1.553 -21.359 1.00 70.25 167 SER A C 1
ATOM 1372 O O . SER A 1 167 ? -1.375 2.174 -22.196 1.00 70.25 167 SER A O 1
ATOM 1374 N N . GLU A 1 168 ? -1.058 1.520 -20.070 1.00 72.38 168 GLU A N 1
ATOM 1375 C CA . GLU A 1 168 ? -2.202 2.271 -19.569 1.00 72.38 168 GLU A CA 1
ATOM 1376 C C . GLU A 1 168 ? -1.976 3.765 -19.817 1.00 72.38 168 GLU A C 1
ATOM 1378 O O . GLU A 1 168 ? -0.922 4.331 -19.516 1.00 72.38 168 GLU A O 1
ATOM 1383 N N . LYS A 1 169 ? -2.977 4.449 -20.374 1.00 74.19 169 LYS A N 1
ATOM 1384 C CA . LYS A 1 169 ? -2.861 5.889 -20.659 1.00 74.19 169 LYS A CA 1
ATOM 1385 C C . LYS A 1 169 ? -3.013 6.741 -19.396 1.00 74.19 169 LYS A C 1
ATOM 1387 O O . LYS A 1 169 ? -2.491 7.853 -19.339 1.00 74.19 169 LYS A O 1
ATOM 1392 N N . LYS A 1 170 ? -3.710 6.234 -18.377 1.00 85.38 170 LYS A N 1
ATOM 1393 C CA . LYS A 1 170 ? -4.089 6.971 -17.163 1.00 85.38 170 LYS A CA 1
ATOM 1394 C C . LYS A 1 170 ? -3.724 6.176 -15.914 1.00 85.38 170 LYS A C 1
ATOM 1396 O O . LYS A 1 170 ? -3.575 4.967 -15.974 1.00 85.38 170 LYS A O 1
ATOM 1401 N N . TRP A 1 171 ? -3.576 6.883 -14.799 1.00 88.12 171 TRP A N 1
ATOM 1402 C CA . TRP A 1 171 ? -3.422 6.267 -13.485 1.00 88.12 171 TRP A CA 1
ATOM 1403 C C . TRP A 1 171 ? -4.776 5.772 -12.979 1.00 88.12 171 TRP A C 1
ATOM 1405 O O . TRP A 1 171 ? -5.749 6.530 -12.983 1.00 88.12 171 TRP A O 1
ATOM 1415 N N . THR A 1 172 ? -4.813 4.543 -12.482 1.00 88.25 172 THR A N 1
ATOM 1416 C CA . THR A 1 172 ? -5.994 3.924 -11.878 1.00 88.25 172 THR A CA 1
ATOM 1417 C C . THR A 1 172 ? -5.969 4.143 -10.370 1.00 88.25 172 THR A C 1
ATOM 1419 O O . THR A 1 172 ? -4.994 3.818 -9.696 1.00 88.25 172 THR A O 1
ATOM 1422 N N . LYS A 1 173 ? -7.025 4.732 -9.804 1.00 90.56 173 LYS A N 1
ATOM 1423 C CA . LYS A 1 173 ? -7.097 5.021 -8.363 1.00 90.56 173 LYS A CA 1
ATOM 1424 C C . LYS A 1 173 ? -7.357 3.738 -7.568 1.00 90.56 173 LYS A C 1
ATOM 1426 O O . LYS A 1 173 ? -8.392 3.113 -7.759 1.00 90.56 173 LYS A O 1
ATOM 1431 N N . LEU A 1 174 ? -6.488 3.434 -6.604 1.00 86.38 174 LEU A N 1
ATOM 1432 C CA . LEU A 1 174 ? -6.691 2.343 -5.642 1.00 86.38 174 LEU A CA 1
ATOM 1433 C C . LEU A 1 174 ? -7.487 2.804 -4.415 1.00 86.38 174 LEU A C 1
ATOM 1435 O O . LEU A 1 174 ? -8.343 2.079 -3.913 1.00 86.38 174 LEU A O 1
ATOM 1439 N N . GLY A 1 175 ? -7.246 4.030 -3.938 1.00 90.94 175 GLY A N 1
ATOM 1440 C CA . GLY A 1 175 ? -7.956 4.573 -2.779 1.00 90.94 175 GLY A CA 1
ATOM 1441 C C . GLY A 1 175 ? -7.249 5.743 -2.103 1.00 90.94 175 GLY A C 1
ATOM 1442 O O . GLY A 1 175 ? -6.246 6.259 -2.596 1.00 90.94 175 GLY A O 1
ATOM 1443 N N . THR A 1 176 ? -7.792 6.168 -0.962 1.00 95.12 176 THR A N 1
ATOM 1444 C CA . THR A 1 176 ? -7.139 7.122 -0.054 1.00 95.12 176 THR A CA 1
ATOM 1445 C C . THR A 1 176 ? -6.838 6.400 1.248 1.00 95.12 176 THR A C 1
ATOM 1447 O O . THR A 1 176 ? -7.755 6.073 1.997 1.00 95.12 176 THR A O 1
ATOM 1450 N N . PHE A 1 177 ? -5.566 6.139 1.500 1.00 93.81 177 PHE A N 1
ATOM 1451 C CA . PHE A 1 177 ? -5.101 5.287 2.580 1.00 93.81 177 PHE A CA 1
ATOM 1452 C C . PHE A 1 177 ? -4.560 6.112 3.740 1.00 93.81 177 PHE A C 1
ATOM 1454 O O . PHE A 1 177 ? -3.826 7.081 3.544 1.00 93.81 177 PHE A O 1
ATOM 1461 N N . SER A 1 178 ? -4.890 5.697 4.955 1.00 92.62 178 SER A N 1
ATOM 1462 C CA . SER A 1 178 ? -4.336 6.253 6.187 1.00 92.62 178 SER A CA 1
ATOM 1463 C C . SER A 1 178 ? -3.421 5.229 6.844 1.00 92.62 178 SER A C 1
ATOM 1465 O O . SER A 1 178 ? -3.637 4.025 6.725 1.00 92.62 178 SER A O 1
ATOM 1467 N N . VAL A 1 179 ? -2.390 5.707 7.537 1.00 89.50 179 VAL A N 1
ATOM 1468 C CA . VAL A 1 179 ? -1.490 4.845 8.314 1.00 89.50 179 VAL A CA 1
ATOM 1469 C C . VAL A 1 179 ? -2.279 4.158 9.427 1.00 89.50 179 VAL A C 1
ATOM 1471 O O . VAL A 1 179 ? -2.920 4.837 10.232 1.00 89.50 179 VAL A O 1
ATOM 1474 N N . LEU A 1 180 ? -2.184 2.830 9.515 1.00 86.88 180 LEU A N 1
ATOM 1475 C CA . LEU A 1 180 ? -2.714 2.083 10.650 1.00 86.88 180 LEU A CA 1
ATOM 1476 C C . LEU A 1 180 ? -1.685 2.119 11.790 1.00 86.88 180 LEU A C 1
ATOM 1478 O O . LEU A 1 180 ? -0.748 1.319 11.845 1.00 86.88 180 LEU A O 1
ATOM 1482 N N . LYS A 1 181 ? -1.824 3.105 12.680 1.00 78.25 181 LYS A N 1
ATOM 1483 C CA . LYS A 1 181 ? -0.936 3.265 13.841 1.00 78.25 181 LYS A CA 1
ATOM 1484 C C . LYS A 1 181 ? -1.117 2.082 14.804 1.00 78.25 181 LYS A C 1
ATOM 1486 O O . LYS A 1 181 ? -2.227 1.595 14.971 1.00 78.25 181 LYS A O 1
ATOM 1491 N N . HIS A 1 182 ? -0.029 1.637 15.434 1.00 69.44 182 HIS A N 1
ATOM 1492 C CA . HIS A 1 182 ? -0.013 0.538 16.418 1.00 69.44 182 HIS A CA 1
ATOM 1493 C C . HIS A 1 182 ? -0.400 -0.857 15.891 1.00 69.44 182 HIS A C 1
ATOM 1495 O O . HIS A 1 182 ? -0.603 -1.775 16.684 1.00 69.44 182 HIS A O 1
ATOM 1501 N N . ALA A 1 183 ? -0.443 -1.063 14.570 1.00 68.06 183 ALA A N 1
ATOM 1502 C CA . ALA A 1 183 ? -0.558 -2.405 14.009 1.00 68.06 183 ALA A CA 1
ATOM 1503 C C . ALA A 1 183 ? 0.671 -3.247 14.392 1.00 68.06 183 ALA A C 1
ATOM 1505 O O . ALA A 1 183 ? 1.787 -2.985 13.940 1.00 68.06 183 ALA A O 1
ATOM 1506 N N . THR A 1 184 ? 0.465 -4.270 15.219 1.00 63.28 184 THR A N 1
ATOM 1507 C CA . THR A 1 184 ? 1.488 -5.272 15.538 1.00 63.28 184 THR A CA 1
ATOM 1508 C C . THR A 1 184 ? 1.423 -6.410 14.523 1.00 63.28 184 THR A C 1
ATOM 1510 O O . THR A 1 184 ? 0.389 -6.632 13.898 1.00 63.28 184 THR A O 1
ATOM 1513 N N . LYS A 1 185 ? 2.500 -7.191 14.368 1.00 61.97 185 LYS A N 1
ATOM 1514 C CA . LYS A 1 185 ? 2.472 -8.401 13.521 1.00 61.97 185 LYS A CA 1
ATOM 1515 C C . LYS A 1 185 ? 1.293 -9.320 13.902 1.00 61.97 185 LYS A C 1
ATOM 1517 O O . LYS A 1 185 ? 0.517 -9.705 13.040 1.00 61.97 185 LYS A O 1
ATOM 1522 N N . LYS A 1 186 ? 1.069 -9.509 15.208 1.00 58.56 186 LYS A N 1
ATOM 1523 C CA . LYS A 1 186 ? -0.008 -10.336 15.774 1.00 58.56 186 LYS A CA 1
ATOM 1524 C C . LYS A 1 186 ? -1.420 -9.804 15.503 1.00 58.56 186 LYS A C 1
ATOM 1526 O O . LYS A 1 186 ? -2.336 -10.601 15.334 1.00 58.56 186 LYS A O 1
ATOM 1531 N N . SER A 1 187 ? -1.631 -8.484 15.476 1.00 63.56 187 SER A N 1
ATOM 1532 C CA . SER A 1 187 ? -2.945 -7.930 15.110 1.00 63.56 187 SER A CA 1
ATOM 1533 C C . SER A 1 187 ? -3.238 -8.094 13.618 1.00 63.56 187 SER A C 1
ATOM 1535 O O . SER A 1 187 ? -4.393 -8.039 13.214 1.00 63.56 187 SER A O 1
ATOM 1537 N N . MET A 1 188 ? -2.200 -8.316 12.811 1.00 66.69 188 MET A N 1
ATOM 1538 C CA . MET A 1 188 ? -2.295 -8.411 11.357 1.00 66.69 188 MET A CA 1
ATOM 1539 C C . MET A 1 188 ? -2.501 -9.847 10.880 1.00 66.69 188 MET A C 1
ATOM 1541 O O . MET A 1 188 ? -3.296 -10.081 9.976 1.00 66.69 188 MET A O 1
ATOM 1545 N N . ASP A 1 189 ? -1.929 -10.815 11.595 1.00 67.62 189 ASP A N 1
ATOM 1546 C CA . ASP A 1 189 ? -2.257 -12.239 11.433 1.00 67.62 189 ASP A CA 1
ATOM 1547 C C . ASP A 1 189 ? -3.742 -12.530 11.759 1.00 67.62 189 ASP A C 1
ATOM 1549 O O . ASP A 1 189 ? -4.273 -13.586 11.434 1.00 67.62 189 ASP A O 1
ATOM 1553 N N . LYS A 1 190 ? -4.434 -11.574 12.398 1.00 73.94 190 LYS A N 1
ATOM 1554 C CA . LYS A 1 190 ? -5.850 -11.647 12.779 1.00 73.94 190 LYS A CA 1
ATOM 1555 C C . LYS A 1 190 ? -6.770 -10.749 11.953 1.00 73.94 190 LYS A C 1
ATOM 1557 O O . LYS A 1 190 ? -7.931 -10.585 12.331 1.00 73.94 190 LYS A O 1
ATOM 1562 N N . LEU A 1 191 ? -6.300 -10.191 10.833 1.00 77.38 191 LEU A N 1
ATOM 1563 C CA . LEU A 1 191 ? -7.152 -9.383 9.947 1.00 77.38 191 LEU A CA 1
ATOM 1564 C C . LEU A 1 191 ? -8.382 -10.156 9.456 1.00 77.38 191 LEU A C 1
ATOM 1566 O O . LEU A 1 191 ? -9.413 -9.539 9.205 1.00 77.38 191 LEU A O 1
ATOM 1570 N N . ASP A 1 192 ? -8.286 -11.483 9.364 1.00 75.25 192 ASP A N 1
ATOM 1571 C CA . ASP A 1 192 ? -9.390 -12.388 9.023 1.00 75.25 192 ASP A CA 1
ATOM 1572 C C . ASP A 1 192 ? -10.409 -12.594 10.147 1.00 75.25 192 ASP A C 1
ATOM 1574 O O . ASP A 1 192 ? -11.519 -13.054 9.906 1.00 75.25 192 ASP A O 1
ATOM 1578 N N . GLN A 1 193 ? -10.055 -12.240 11.382 1.00 83.19 193 GLN A N 1
ATOM 1579 C CA . GLN A 1 193 ? -10.876 -12.484 12.567 1.00 83.19 193 GLN A CA 1
ATOM 1580 C C . GLN A 1 193 ? -11.557 -11.209 13.073 1.00 83.19 193 GLN A C 1
ATOM 1582 O O . GLN A 1 193 ? -12.697 -11.269 13.541 1.00 83.19 193 GLN A O 1
ATOM 1587 N N . LYS A 1 194 ? -10.885 -10.051 12.998 1.00 86.75 194 LYS A N 1
ATOM 1588 C CA . LYS A 1 194 ? -11.413 -8.771 13.496 1.00 86.75 194 LYS A CA 1
ATOM 1589 C C . LYS A 1 194 ? -10.834 -7.570 12.742 1.00 86.75 194 LYS A C 1
ATOM 1591 O O . LYS A 1 194 ? -9.654 -7.565 12.399 1.00 86.75 194 LYS A O 1
ATOM 1596 N N . ASP A 1 195 ? -11.651 -6.536 12.532 1.00 87.31 195 ASP A N 1
ATOM 1597 C CA . ASP A 1 195 ? -11.193 -5.240 12.017 1.00 87.31 195 ASP A CA 1
ATOM 1598 C C . ASP A 1 195 ? -10.263 -4.573 13.048 1.00 87.31 195 ASP A C 1
ATOM 1600 O O . ASP A 1 195 ? -10.707 -4.294 14.161 1.00 87.31 195 ASP A O 1
ATOM 1604 N N . PRO A 1 196 ? -8.998 -4.271 12.708 1.00 83.00 196 PRO A N 1
ATOM 1605 C CA . PRO A 1 196 ? -8.054 -3.616 13.617 1.00 83.00 196 PRO A CA 1
ATOM 1606 C C . PRO A 1 196 ? -8.413 -2.157 13.938 1.00 83.00 196 PRO A C 1
ATOM 1608 O O . PRO A 1 196 ? -7.788 -1.552 14.805 1.00 83.00 196 PRO A O 1
ATOM 1611 N N . LEU A 1 197 ? -9.374 -1.568 13.223 1.00 84.69 197 LEU A N 1
ATOM 1612 C CA . LEU A 1 197 ? -9.897 -0.228 13.489 1.00 84.69 197 LEU A CA 1
ATOM 1613 C C . LEU A 1 197 ? -11.150 -0.231 14.383 1.00 84.69 197 LEU A C 1
ATOM 1615 O O . LEU A 1 197 ? -11.772 0.823 14.536 1.00 84.69 197 LEU A O 1
ATOM 1619 N N . ARG A 1 198 ? -11.550 -1.388 14.927 1.00 82.38 198 ARG A N 1
ATOM 1620 C CA . ARG A 1 198 ? -12.701 -1.550 15.827 1.00 82.38 198 ARG A CA 1
ATOM 1621 C C . ARG A 1 198 ? -12.389 -2.452 17.021 1.00 82.38 198 ARG A C 1
ATOM 1623 O O . ARG A 1 198 ? -11.403 -3.220 16.998 1.00 82.38 198 ARG A O 1
#

Radius of gyration: 26.91 Å; chains: 1; bounding box: 48×71×92 Å

Sequence (198 aa):
MRKTGKSMLVLVALGTAFFGFNGVNAQAKKVTWHKGIPSTFKTHKYWVTNYKVKTEYGKNYYGRKFISFSYNTGIKAYDFDEINKMYYKNGKGYITDNFINYDSNGVFTPYLSYAKTSKNTYEFKRTKQMSGWPEEHIRFQKSGSSYKVSTKALWNHIDPNIGGNRSEKKWTKLGTFSVLKHATKKSMDKLDQKDPLR

Secondary structure (DSSP, 8-state):
------------------------------PPPEES--HHHHH--EEEEEE---STTTTSEEEEEEEEEEEETTTTEEEEEEEEEEEETTSBB---TT---TT-----B--EEEEEEETTEEEEEESS--TT--EEEEEEEEETTEEEEEEEEE-----TTS------SSPEEEEEEEE-TT--HHHHTTTTTB-TT-

Foldseek 3Di:
DDDDDDDDDDDPPPDPPPPPPPPVPPVPPPWDKAFADDPVQVVFFKWKDWDQDPDPPSVFKTKMWMKGWDQDPVVGAIWIFIDMFMAGPVFFTDDDPPPPPPPPPRCRQDGWIWTDPDPFKIKIWRPDDDPPAFIKIWMWGDDPQKTWIWMWTFDPDCPPVDRDGPGDPDTGTPGIIGGPPPDDPVVVVCVNTGDSVD